Protein AF-A0A960BU20-F1 (afdb_monomer_lite)

pLDDT: mean 87.62, std 9.79, range [42.97, 97.25]

Sequence (294 aa):
LVSGMLASSAVHRPWSKSGNRTLGMVYLYVVWMLLFFGFITLFGHAPSEPVRAIVFAKSGFWYLYAMALFFVIARVLRSQPAWVVLAVALLPNILRPLTDQVLGELVPGSLYTSMAMNLAFFLAGAYYKDVVGSLADKATTWHAVVLGSLSVVAGLLWLATPDMVGQSLLPLSLVWVPFGITVAVLITRDGAPAWSRYVGARTLSVYVMQWPVIFLLGTFLPGEVVAHPVAALLFPFVVTAAVAALALWMHSLPGLRPLFVAPRWVTHPHELRVFDSLRPQPSTPEPVTVTAGR

Radius of gyration: 24.02 Å; chains: 1; bounding 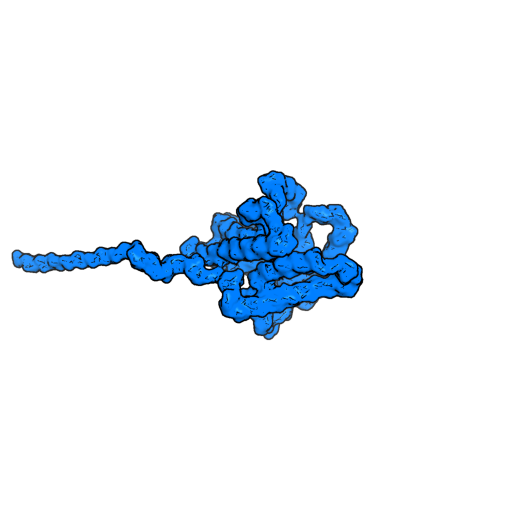box: 51×63×95 Å

Structure (mmCIF, N/CA/C/O backbone):
data_AF-A0A960BU20-F1
#
_entry.id   AF-A0A960BU20-F1
#
loop_
_atom_site.group_PDB
_atom_site.id
_atom_site.type_symbol
_atom_site.label_atom_id
_atom_site.label_alt_id
_atom_site.label_comp_id
_atom_site.label_asym_id
_atom_site.label_entity_id
_atom_site.label_seq_id
_atom_site.pdbx_PDB_ins_code
_atom_site.Cartn_x
_atom_site.Cartn_y
_atom_site.Cartn_z
_atom_site.occupancy
_atom_site.B_iso_or_equiv
_atom_site.auth_seq_id
_atom_site.auth_comp_id
_atom_site.auth_asym_id
_atom_site.auth_atom_id
_atom_site.pdbx_PDB_model_num
ATOM 1 N N . LEU A 1 1 ? -3.347 3.947 5.125 1.00 89.19 1 LEU A N 1
ATOM 2 C CA . LEU A 1 1 ? -4.650 4.136 5.805 1.00 89.19 1 LEU A CA 1
ATOM 3 C C . LEU A 1 1 ? -5.392 2.826 6.065 1.00 89.19 1 LEU A C 1
ATOM 5 O O . LEU A 1 1 ? -5.445 2.412 7.216 1.00 89.19 1 LEU A O 1
ATOM 9 N N . VAL A 1 2 ? -5.917 2.146 5.036 1.00 88.69 2 VAL A N 1
ATOM 10 C CA . VAL A 1 2 ? -6.775 0.942 5.179 1.00 88.69 2 VAL A CA 1
ATOM 11 C C . VAL A 1 2 ? -6.145 -0.135 6.067 1.00 88.69 2 VAL A C 1
ATOM 13 O O . VAL A 1 2 ? -6.756 -0.615 7.017 1.00 88.69 2 VAL A O 1
ATOM 16 N N . SER A 1 3 ? -4.877 -0.446 5.816 1.00 89.12 3 SER A N 1
ATOM 17 C CA . SER A 1 3 ? -4.048 -1.321 6.641 1.00 89.12 3 SER A CA 1
ATOM 18 C C . SER A 1 3 ? -4.087 -1.022 8.147 1.00 89.12 3 SER A C 1
ATOM 20 O O . SER A 1 3 ? -4.161 -1.944 8.958 1.00 89.12 3 SER A O 1
ATOM 22 N N . GLY A 1 4 ? -4.071 0.261 8.519 1.00 90.69 4 GLY A N 1
ATOM 23 C CA . GLY A 1 4 ? -4.177 0.715 9.903 1.00 90.69 4 GLY A CA 1
ATOM 24 C C . GLY A 1 4 ? -5.579 0.517 10.471 1.00 90.69 4 GLY A C 1
ATOM 25 O O . GLY A 1 4 ? -5.724 0.001 11.574 1.00 90.69 4 GLY A O 1
ATOM 26 N N . MET A 1 5 ? -6.622 0.811 9.687 1.00 91.75 5 MET A N 1
ATOM 27 C CA . MET A 1 5 ? -8.019 0.574 10.090 1.00 91.75 5 MET A CA 1
ATOM 28 C C . MET A 1 5 ? -8.285 -0.906 10.390 1.00 91.75 5 MET A C 1
ATOM 30 O O . MET A 1 5 ? -8.961 -1.229 11.367 1.00 91.75 5 MET A O 1
ATOM 34 N N . LEU A 1 6 ? -7.702 -1.812 9.596 1.00 87.69 6 LEU A N 1
ATOM 35 C CA . LEU A 1 6 ? -7.757 -3.261 9.829 1.00 87.69 6 LEU A CA 1
ATOM 36 C C . LEU A 1 6 ? -6.965 -3.695 11.072 1.00 87.69 6 LEU A C 1
ATOM 38 O O . LEU A 1 6 ? -7.266 -4.726 11.671 1.00 87.69 6 LEU A O 1
ATOM 42 N N . ALA A 1 7 ? -5.942 -2.931 11.456 1.00 86.38 7 ALA A N 1
ATOM 43 C CA . ALA A 1 7 ? -5.121 -3.192 12.632 1.00 86.38 7 ALA A CA 1
ATOM 44 C C . ALA A 1 7 ? -5.678 -2.562 13.922 1.00 86.38 7 ALA A C 1
ATOM 46 O O . ALA A 1 7 ? -5.320 -3.020 15.006 1.00 86.38 7 ALA A O 1
ATOM 47 N N . SER A 1 8 ? -6.570 -1.570 13.826 1.00 88.69 8 SER A N 1
ATOM 48 C CA . SER A 1 8 ? -7.087 -0.763 14.945 1.00 88.69 8 SER A CA 1
ATOM 49 C C . SER A 1 8 ? -7.553 -1.602 16.148 1.00 88.69 8 SER A C 1
ATOM 51 O O . SER A 1 8 ? -7.111 -1.397 17.282 1.00 88.69 8 SER A O 1
ATOM 53 N N . SER A 1 9 ? -8.351 -2.649 15.906 1.00 84.44 9 SER A N 1
ATOM 54 C CA . SER A 1 9 ? -8.834 -3.538 16.972 1.00 84.44 9 SER A CA 1
ATOM 55 C C . SER A 1 9 ? -7.746 -4.438 17.564 1.00 84.44 9 SER A C 1
ATOM 57 O O . SER A 1 9 ? -7.880 -4.914 18.688 1.00 84.44 9 SER A O 1
ATOM 59 N N . ALA A 1 10 ? -6.685 -4.733 16.811 1.00 83.88 10 ALA A N 1
ATOM 60 C CA . ALA A 1 10 ? -5.600 -5.617 17.235 1.00 83.88 10 ALA A CA 1
ATOM 61 C C . ALA A 1 10 ? -4.516 -4.888 18.047 1.00 83.88 10 ALA A C 1
ATOM 63 O O . ALA A 1 10 ? -3.854 -5.526 18.870 1.00 83.88 10 ALA A O 1
ATOM 64 N N . VAL A 1 11 ? -4.366 -3.573 17.852 1.00 83.94 11 VAL A N 1
ATOM 65 C CA . VAL A 1 11 ? -3.429 -2.706 18.593 1.00 83.94 11 VAL A CA 1
ATOM 66 C C . VAL A 1 11 ? -3.729 -2.723 20.101 1.00 83.94 11 VAL A C 1
ATOM 68 O O . VAL A 1 11 ? -2.823 -2.830 20.933 1.00 83.94 11 VAL A O 1
ATOM 71 N N . HIS A 1 12 ? -5.012 -2.732 20.462 1.00 82.19 12 HIS A N 1
ATOM 72 C CA . HIS A 1 12 ? -5.471 -2.675 21.853 1.00 82.19 12 HIS A CA 1
ATOM 73 C C . HIS A 1 12 ? -5.525 -4.042 22.559 1.00 82.19 12 HIS A C 1
ATOM 75 O O . HIS A 1 12 ? -5.691 -4.107 23.773 1.00 82.19 12 HIS A O 1
ATOM 81 N N . ARG A 1 13 ? -5.346 -5.156 21.835 1.00 83.69 13 ARG A N 1
ATOM 82 C CA . ARG A 1 13 ? -5.396 -6.508 22.426 1.00 83.69 13 ARG A CA 1
ATOM 83 C C . ARG A 1 13 ? -4.135 -6.837 23.253 1.00 83.69 13 ARG A C 1
ATOM 85 O O . ARG A 1 13 ? -3.117 -6.148 23.118 1.00 83.69 13 ARG A O 1
ATOM 92 N N . PRO A 1 14 ? -4.144 -7.910 24.072 1.00 79.31 14 PRO A N 1
ATOM 93 C CA . PRO A 1 14 ? -2.944 -8.465 24.718 1.00 79.31 14 PRO A CA 1
ATOM 94 C C . PRO A 1 14 ? -1.944 -9.070 23.718 1.00 79.31 14 PRO A C 1
ATOM 96 O O . PRO A 1 14 ? -2.348 -9.573 22.665 1.00 79.31 14 PRO A O 1
ATOM 99 N N . TRP A 1 15 ? -0.637 -9.027 24.021 1.00 74.81 15 TRP A N 1
ATOM 100 C CA . TRP A 1 15 ? 0.438 -9.458 23.104 1.00 74.81 15 TRP A CA 1
ATOM 101 C C . TRP A 1 15 ? 0.286 -10.899 22.613 1.00 74.81 15 TRP A C 1
ATOM 103 O O . TRP A 1 15 ? 0.402 -11.136 21.408 1.00 74.81 15 TRP A O 1
ATOM 113 N N . SER A 1 16 ? -0.105 -11.805 23.509 1.00 69.88 16 SER A N 1
ATOM 114 C CA . SER A 1 16 ? -0.337 -13.226 23.226 1.00 69.88 16 SER A CA 1
ATOM 115 C C . SER A 1 16 ? -1.379 -13.492 22.136 1.00 69.88 16 SER A C 1
ATOM 117 O O . SER A 1 16 ? -1.303 -14.511 21.463 1.00 69.88 16 SER A O 1
ATOM 119 N N . LYS A 1 17 ? -2.328 -12.573 21.908 1.00 71.06 17 LYS A N 1
ATOM 120 C CA . LYS A 1 17 ? -3.418 -12.748 20.931 1.00 71.06 17 LYS A CA 1
ATOM 121 C C . LYS A 1 17 ? -3.161 -12.106 19.563 1.00 71.06 17 LYS A C 1
ATOM 123 O O . LYS A 1 17 ? -3.989 -12.268 18.670 1.00 71.06 17 LYS A O 1
ATOM 128 N N . SER A 1 18 ? -2.059 -11.369 19.383 1.00 69.06 18 SER A N 1
ATOM 129 C CA . SER A 1 18 ? -1.779 -10.663 18.116 1.00 69.06 18 SER A CA 1
ATOM 130 C C . SER A 1 18 ? -0.480 -11.089 17.423 1.00 69.06 18 SER A C 1
ATOM 132 O O . SER A 1 18 ? -0.249 -10.653 16.296 1.00 69.06 18 SER A O 1
ATOM 134 N N . GLY A 1 19 ? 0.352 -11.933 18.050 1.00 66.69 19 GLY A N 1
ATOM 135 C CA . GLY A 1 19 ? 1.635 -12.381 17.480 1.00 66.69 19 GLY A CA 1
ATOM 136 C C . GLY A 1 19 ? 1.489 -13.085 16.126 1.00 66.69 19 GLY A C 1
ATOM 137 O O . GLY A 1 19 ? 2.262 -12.834 15.204 1.00 66.69 19 GLY A O 1
ATOM 138 N N . ASN A 1 20 ? 0.419 -13.864 15.964 1.00 74.44 20 ASN A N 1
ATOM 139 C CA . ASN A 1 20 ? 0.152 -14.678 14.776 1.00 74.44 20 ASN A CA 1
ATOM 140 C C . ASN A 1 20 ? 0.020 -13.832 13.498 1.00 74.44 20 ASN A C 1
ATOM 142 O O . ASN A 1 20 ? 0.427 -14.258 12.419 1.00 74.44 20 ASN A O 1
ATOM 146 N N . ARG A 1 21 ? -0.513 -12.606 13.612 1.00 71.25 21 ARG A N 1
ATOM 147 C CA . ARG A 1 21 ? -0.682 -11.693 12.471 1.00 71.25 21 ARG A CA 1
ATOM 148 C C . ARG A 1 21 ? 0.656 -11.138 11.992 1.00 71.25 21 ARG A C 1
ATOM 150 O O . ARG A 1 21 ? 0.909 -11.126 10.790 1.00 71.25 21 ARG A O 1
ATOM 157 N N . THR A 1 22 ? 1.500 -10.695 12.922 1.00 76.19 22 THR A N 1
ATOM 158 C CA . THR A 1 22 ? 2.841 -10.187 12.606 1.00 76.19 22 THR A CA 1
ATOM 159 C C . THR A 1 22 ? 3.683 -11.283 11.972 1.00 76.19 22 THR A C 1
ATOM 161 O O . THR A 1 22 ? 4.304 -11.061 10.938 1.00 76.19 22 THR A O 1
ATOM 164 N N . LEU A 1 23 ? 3.632 -12.491 12.536 1.00 80.62 23 LEU A N 1
ATOM 165 C CA . LEU A 1 23 ? 4.396 -13.620 12.025 1.00 80.62 23 LEU A CA 1
ATOM 166 C C . LEU A 1 23 ? 3.956 -14.030 10.616 1.00 80.62 23 LEU A C 1
ATOM 168 O O . LEU A 1 23 ? 4.798 -14.326 9.774 1.00 80.62 23 LEU A O 1
ATOM 172 N N . GLY A 1 24 ? 2.652 -13.967 10.327 1.00 84.06 24 GLY A N 1
ATOM 173 C CA . GLY A 1 24 ? 2.144 -14.188 8.976 1.00 84.06 24 GLY A CA 1
ATOM 174 C C . GLY A 1 24 ? 2.672 -13.171 7.959 1.00 84.06 24 GLY A C 1
ATOM 175 O O . GLY A 1 24 ? 3.010 -13.549 6.842 1.00 84.06 24 GLY A O 1
ATOM 176 N N . MET A 1 25 ? 2.804 -11.895 8.340 1.00 83.62 25 MET A N 1
ATOM 177 C CA . MET A 1 25 ? 3.380 -10.871 7.456 1.00 83.62 25 MET A CA 1
ATOM 178 C C . MET A 1 25 ? 4.882 -11.053 7.246 1.00 83.62 25 MET A C 1
ATOM 180 O O . MET A 1 25 ? 5.346 -10.937 6.115 1.00 83.62 25 MET A O 1
ATOM 184 N N . VAL A 1 26 ? 5.625 -11.390 8.303 1.00 86.00 26 VAL A N 1
ATOM 185 C CA . VAL A 1 26 ? 7.063 -11.690 8.210 1.00 86.00 26 VAL A CA 1
ATOM 186 C C . VAL A 1 26 ? 7.302 -12.910 7.322 1.00 86.00 26 VAL A C 1
ATOM 188 O O . VAL A 1 26 ? 8.160 -12.867 6.446 1.00 86.00 26 VAL A O 1
ATOM 191 N N . TYR A 1 27 ? 6.506 -13.968 7.488 1.00 89.44 27 TYR A N 1
ATOM 192 C CA . TYR A 1 27 ? 6.566 -15.152 6.634 1.00 89.44 27 TYR A CA 1
ATOM 193 C C . TYR A 1 27 ? 6.377 -14.792 5.161 1.00 89.44 27 TYR A C 1
ATOM 195 O O . TYR A 1 27 ? 7.213 -15.138 4.330 1.00 89.44 27 TYR A O 1
ATOM 203 N N . LEU A 1 28 ? 5.312 -14.054 4.840 1.00 89.00 28 LEU A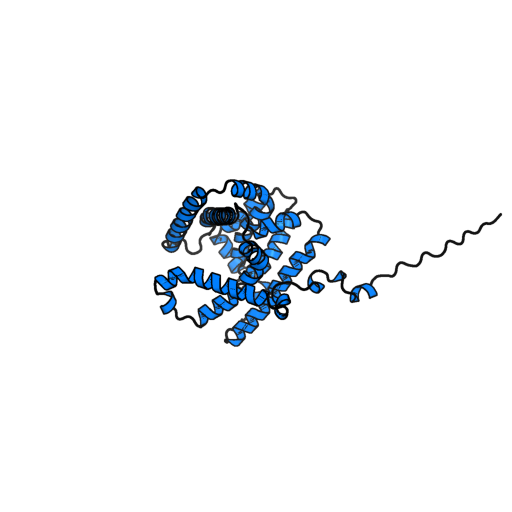 N 1
ATOM 204 C CA . LEU A 1 28 ? 5.026 -13.683 3.457 1.00 89.00 28 LEU A CA 1
ATOM 205 C C . LEU A 1 28 ? 6.095 -12.766 2.873 1.00 89.00 28 LEU A C 1
ATOM 207 O O . LEU A 1 28 ? 6.447 -12.932 1.709 1.00 89.00 28 LEU A O 1
ATOM 211 N N . TYR A 1 29 ? 6.643 -11.850 3.673 1.00 89.19 29 TYR A N 1
ATOM 212 C CA . TYR A 1 29 ? 7.771 -11.024 3.264 1.00 89.19 29 TYR A CA 1
ATOM 213 C C . TYR A 1 29 ? 8.967 -11.882 2.852 1.00 89.19 29 TYR A C 1
ATOM 215 O O . TYR A 1 29 ? 9.448 -11.748 1.731 1.00 89.19 29 TYR A O 1
ATOM 223 N N . VAL A 1 30 ? 9.408 -12.796 3.721 1.00 89.69 30 VAL A N 1
ATOM 224 C CA . VAL A 1 30 ? 10.580 -13.645 3.465 1.00 89.69 30 VAL A CA 1
ATOM 225 C C . VAL A 1 30 ? 10.346 -14.569 2.270 1.00 89.69 30 VAL A C 1
ATOM 227 O O . VAL A 1 30 ? 11.194 -14.639 1.385 1.00 89.69 30 VAL A O 1
ATOM 230 N N . VAL A 1 31 ? 9.193 -15.239 2.201 1.00 92.69 31 VAL A N 1
ATOM 231 C CA . VAL A 1 31 ? 8.872 -16.156 1.096 1.00 92.69 31 VAL A CA 1
ATOM 232 C C . VAL A 1 31 ? 8.887 -15.428 -0.244 1.00 92.69 31 VAL A C 1
ATOM 234 O O . VAL A 1 31 ? 9.565 -15.872 -1.168 1.00 92.69 31 VAL A O 1
ATOM 237 N N . TRP A 1 32 ? 8.195 -14.293 -0.359 1.00 92.94 32 TRP A N 1
ATOM 238 C CA . TRP A 1 32 ? 8.131 -13.565 -1.627 1.00 92.94 32 TRP A CA 1
ATOM 239 C C . TRP A 1 32 ? 9.435 -12.877 -1.998 1.00 92.94 32 TRP A C 1
ATOM 241 O O . TRP A 1 32 ? 9.771 -12.836 -3.176 1.00 92.94 32 TRP A O 1
ATOM 251 N N . MET A 1 33 ? 10.199 -12.403 -1.017 1.00 91.06 33 MET A N 1
ATOM 252 C CA . MET A 1 33 ? 11.561 -11.917 -1.230 1.00 91.06 33 MET A CA 1
ATOM 253 C C . MET A 1 33 ? 12.441 -12.986 -1.876 1.00 91.06 33 MET A C 1
ATOM 255 O O . MET A 1 33 ? 13.068 -12.725 -2.900 1.00 91.06 33 MET A O 1
ATOM 259 N N . LEU A 1 34 ? 12.460 -14.194 -1.308 1.00 92.31 34 LEU A N 1
ATOM 260 C CA . LEU A 1 34 ? 13.267 -15.300 -1.820 1.00 92.31 34 LEU A CA 1
ATOM 261 C C . LEU A 1 34 ? 12.796 -15.755 -3.204 1.00 92.31 34 LEU A C 1
ATOM 263 O O . LEU A 1 34 ? 13.620 -15.943 -4.095 1.00 92.31 34 LEU A O 1
ATOM 267 N N . LEU A 1 35 ? 11.481 -15.882 -3.404 1.00 92.69 35 LEU A N 1
ATOM 268 C CA . LEU A 1 35 ? 10.913 -16.246 -4.702 1.00 92.69 35 LEU A CA 1
ATOM 269 C C . LEU A 1 35 ? 11.228 -15.208 -5.772 1.00 92.69 35 LEU A C 1
ATOM 271 O O . LEU A 1 35 ? 11.639 -15.575 -6.867 1.00 92.69 35 LEU A O 1
ATOM 275 N N . PHE A 1 36 ? 11.061 -13.924 -5.463 1.00 91.94 36 PHE A N 1
ATOM 276 C CA . PHE A 1 36 ? 11.349 -12.857 -6.410 1.00 91.94 36 PHE A CA 1
ATOM 277 C C . PHE A 1 36 ? 12.837 -12.785 -6.742 1.00 91.94 36 PHE A C 1
ATOM 279 O O . PHE A 1 36 ? 13.182 -12.603 -7.901 1.00 91.94 36 PHE A O 1
ATOM 286 N N . PHE A 1 37 ? 13.720 -12.992 -5.764 1.00 92.81 37 PHE A N 1
ATOM 287 C CA . PHE A 1 37 ? 15.162 -13.065 -6.002 1.00 92.81 37 PHE A CA 1
ATOM 288 C C . PHE A 1 37 ? 15.547 -14.238 -6.887 1.00 92.81 37 PHE A C 1
ATOM 290 O O . PHE A 1 37 ? 16.229 -14.032 -7.884 1.00 92.81 37 PHE A O 1
ATOM 297 N N . GLY A 1 38 ? 15.055 -15.440 -6.583 1.00 92.56 38 GLY A N 1
ATOM 298 C CA . GLY A 1 38 ? 15.251 -16.590 -7.460 1.00 92.56 38 GLY A CA 1
ATOM 299 C C . GLY A 1 38 ? 14.735 -16.307 -8.870 1.00 92.56 38 GLY A C 1
ATOM 300 O O . GLY A 1 38 ? 15.444 -16.542 -9.841 1.00 92.56 38 GLY A O 1
ATOM 301 N N . PHE A 1 39 ? 13.541 -15.721 -8.977 1.00 92.25 39 PHE A N 1
ATOM 302 C CA . PHE A 1 39 ? 12.921 -15.356 -10.244 1.00 92.25 39 PHE A CA 1
ATOM 303 C C . PHE A 1 39 ? 13.784 -14.398 -11.070 1.00 92.25 39 PHE A C 1
ATOM 305 O O . PHE A 1 39 ? 14.120 -14.736 -12.197 1.00 92.25 39 PHE A O 1
ATOM 312 N N . ILE A 1 40 ? 14.205 -13.249 -10.531 1.00 91.81 40 ILE A N 1
ATOM 313 C CA . ILE A 1 40 ? 15.036 -12.290 -11.283 1.00 91.81 40 ILE A CA 1
ATOM 314 C C . ILE A 1 40 ? 16.430 -12.852 -11.603 1.00 91.81 40 ILE A C 1
ATOM 316 O O . ILE A 1 40 ? 16.986 -12.548 -12.658 1.00 91.81 40 ILE A O 1
ATOM 320 N N . THR A 1 41 ? 16.978 -13.728 -10.751 1.00 92.94 41 THR A N 1
ATOM 321 C CA . THR A 1 41 ? 18.237 -14.438 -11.020 1.00 92.94 41 THR A CA 1
ATOM 322 C C . THR A 1 41 ? 18.131 -15.336 -12.253 1.00 92.94 41 THR A C 1
ATOM 324 O O . THR A 1 41 ? 19.090 -15.391 -13.020 1.00 92.94 41 THR A O 1
ATOM 327 N N . LEU A 1 42 ? 16.981 -15.976 -12.507 1.00 93.75 42 LEU A N 1
ATOM 328 C CA . LEU A 1 42 ? 16.764 -16.765 -13.734 1.00 93.75 42 LEU A CA 1
ATOM 329 C C . LEU A 1 42 ? 16.876 -15.917 -15.009 1.00 93.75 42 LEU A C 1
ATOM 331 O O . LEU A 1 42 ? 17.219 -16.442 -16.063 1.00 93.75 42 LEU A O 1
ATOM 335 N N . PHE A 1 43 ? 16.632 -14.610 -14.907 1.00 92.69 43 PHE A N 1
ATOM 336 C CA . PHE A 1 43 ? 16.797 -13.648 -15.998 1.00 92.69 43 PHE A CA 1
ATOM 337 C C . PHE A 1 43 ? 18.150 -12.922 -15.951 1.00 92.69 43 PHE A C 1
ATOM 339 O O . PHE A 1 43 ? 18.301 -11.878 -16.577 1.00 92.69 43 PHE A O 1
ATOM 346 N N . GLY A 1 44 ? 19.126 -13.412 -15.181 1.00 91.00 44 GLY A N 1
ATOM 347 C CA . GLY A 1 44 ? 20.463 -12.816 -15.083 1.00 91.00 44 GLY A CA 1
ATOM 348 C C . GLY A 1 44 ? 20.556 -11.559 -14.211 1.00 91.00 44 GLY A C 1
ATOM 349 O O . GLY A 1 44 ? 21.601 -10.918 -14.184 1.00 91.00 44 GLY A O 1
ATOM 350 N N . HIS A 1 45 ? 19.504 -11.211 -13.465 1.00 89.25 45 HIS A N 1
ATOM 351 C CA . HIS A 1 45 ? 19.444 -10.010 -12.621 1.00 89.25 45 HIS A CA 1
ATOM 352 C C . HIS A 1 45 ? 19.630 -10.353 -11.136 1.00 89.25 45 HIS A C 1
ATOM 354 O O . HIS A 1 45 ? 18.844 -9.941 -10.283 1.00 89.25 45 HIS A O 1
ATOM 360 N N . ALA A 1 46 ? 20.643 -11.161 -10.812 1.00 87.25 46 ALA A N 1
ATOM 361 C CA . ALA A 1 46 ? 20.860 -11.589 -9.434 1.00 87.25 46 ALA A CA 1
ATOM 362 C C . ALA A 1 46 ? 21.166 -10.386 -8.516 1.00 87.25 46 ALA A C 1
ATOM 364 O O . ALA A 1 46 ? 21.996 -9.543 -8.869 1.00 87.25 46 ALA A O 1
ATOM 365 N N . PRO A 1 47 ? 20.530 -10.288 -7.332 1.00 84.69 47 PRO A N 1
ATOM 366 C CA . PRO A 1 47 ? 20.812 -9.205 -6.399 1.00 84.69 47 PRO A CA 1
ATOM 367 C C . PRO A 1 47 ? 22.255 -9.309 -5.892 1.00 84.69 47 PRO A C 1
ATOM 369 O O . PRO A 1 47 ? 22.692 -10.378 -5.471 1.00 84.69 47 PRO A O 1
ATOM 372 N N . SER A 1 48 ? 22.977 -8.189 -5.879 1.00 85.44 48 SER A N 1
ATOM 373 C CA . SER A 1 48 ? 24.365 -8.128 -5.398 1.00 85.44 48 SER A CA 1
ATOM 374 C C . SER A 1 48 ? 24.484 -8.345 -3.885 1.00 85.44 48 SER A C 1
ATOM 376 O O . SER A 1 48 ? 25.438 -8.956 -3.415 1.00 85.44 48 SER A O 1
ATOM 378 N N . GLU A 1 49 ? 23.497 -7.880 -3.113 1.00 86.94 49 GLU A N 1
ATOM 379 C CA . GLU A 1 49 ? 23.475 -7.985 -1.650 1.00 86.94 49 GLU A CA 1
ATOM 380 C C . GLU A 1 49 ? 22.126 -8.540 -1.134 1.00 86.94 49 GLU A C 1
ATOM 382 O O . GLU A 1 49 ? 21.362 -7.820 -0.477 1.00 86.94 49 GLU A O 1
ATOM 387 N N . PRO A 1 50 ? 21.789 -9.818 -1.396 1.00 85.31 50 PRO A N 1
ATOM 388 C CA . PRO A 1 50 ? 20.458 -10.364 -1.115 1.00 85.31 50 PRO A CA 1
ATOM 389 C C . PRO A 1 50 ? 20.074 -10.278 0.368 1.00 85.31 50 PRO A C 1
ATOM 391 O O . PRO A 1 50 ? 18.954 -9.894 0.706 1.00 85.31 50 PRO A O 1
ATOM 394 N N . VAL A 1 51 ? 21.015 -10.564 1.271 1.00 87.69 51 VAL A N 1
ATOM 395 C CA . VAL A 1 51 ? 20.774 -10.503 2.722 1.00 87.69 51 VAL A CA 1
ATOM 396 C C . VAL A 1 51 ? 20.454 -9.075 3.162 1.00 87.69 51 VAL A C 1
ATOM 398 O O . VAL A 1 51 ? 19.471 -8.850 3.867 1.00 87.69 51 VAL A O 1
ATOM 401 N N . ARG A 1 52 ? 21.234 -8.085 2.706 1.00 85.50 52 ARG A N 1
ATOM 402 C CA . ARG A 1 52 ? 20.982 -6.675 3.035 1.00 85.50 52 ARG A CA 1
ATOM 403 C C . ARG A 1 52 ? 19.657 -6.200 2.455 1.00 85.50 52 ARG A C 1
ATOM 405 O O . ARG A 1 52 ? 18.948 -5.455 3.120 1.00 85.50 52 ARG A O 1
ATOM 412 N N . ALA A 1 53 ? 19.289 -6.643 1.260 1.00 82.88 53 ALA A N 1
ATOM 413 C CA . ALA A 1 53 ? 18.020 -6.260 0.660 1.00 82.88 53 ALA A CA 1
ATOM 414 C C . ALA A 1 53 ? 16.803 -6.783 1.445 1.00 82.88 53 ALA A C 1
ATOM 416 O O . ALA A 1 53 ? 15.816 -6.058 1.570 1.00 82.88 53 ALA A O 1
ATOM 417 N N . ILE A 1 54 ? 16.904 -7.983 2.034 1.00 85.19 54 ILE A N 1
ATOM 418 C CA . ILE A 1 54 ? 15.888 -8.539 2.943 1.00 85.19 54 ILE A CA 1
ATOM 419 C C . ILE A 1 54 ? 15.860 -7.771 4.268 1.00 85.19 54 ILE A C 1
ATOM 421 O O . ILE A 1 54 ? 14.790 -7.390 4.737 1.00 85.19 54 ILE A O 1
ATOM 425 N N . VAL A 1 55 ? 17.014 -7.538 4.890 1.00 85.56 55 VAL A N 1
ATOM 426 C CA . VAL A 1 55 ? 17.076 -6.930 6.231 1.00 85.56 55 VAL A CA 1
ATOM 427 C C . VAL A 1 55 ? 16.696 -5.448 6.205 1.00 85.56 55 VAL A C 1
ATOM 429 O O . VAL A 1 55 ? 16.037 -4.969 7.122 1.00 85.56 55 VAL A O 1
ATOM 432 N N . PHE A 1 56 ? 17.066 -4.731 5.144 1.00 84.50 56 PHE A N 1
ATOM 433 C CA . PHE A 1 56 ? 16.922 -3.277 5.047 1.00 84.50 56 PHE A CA 1
ATOM 434 C C . PHE A 1 56 ? 15.834 -2.821 4.068 1.00 84.50 56 PHE A C 1
ATOM 436 O O . PHE A 1 56 ? 15.857 -1.680 3.608 1.00 84.50 56 PHE A O 1
ATOM 443 N N . ALA A 1 57 ? 14.890 -3.707 3.731 1.00 82.69 57 ALA A N 1
ATOM 444 C CA . ALA A 1 57 ? 13.731 -3.392 2.896 1.00 82.69 57 ALA A CA 1
ATOM 445 C C . ALA A 1 57 ? 14.097 -2.659 1.584 1.00 82.69 57 ALA A C 1
ATOM 447 O O . ALA A 1 57 ? 13.439 -1.694 1.194 1.00 82.69 57 ALA A O 1
ATOM 448 N N . LYS A 1 58 ? 15.156 -3.115 0.895 1.00 82.94 58 LYS A N 1
ATOM 449 C CA . LYS A 1 58 ? 15.633 -2.523 -0.375 1.00 82.94 58 LYS A CA 1
ATOM 450 C C . LYS A 1 58 ? 14.888 -3.054 -1.609 1.00 82.94 58 LYS A C 1
ATOM 452 O O . LYS A 1 58 ? 15.368 -2.933 -2.730 1.00 82.94 58 LYS A O 1
ATOM 457 N N . SER A 1 59 ? 13.751 -3.718 -1.410 1.00 85.12 59 SER A N 1
ATOM 458 C CA . SER A 1 59 ? 12.992 -4.383 -2.470 1.00 85.12 59 SER A CA 1
ATOM 459 C C . SER A 1 59 ? 11.568 -3.849 -2.559 1.00 85.12 59 SER A C 1
ATOM 461 O O . SER A 1 59 ? 11.055 -3.210 -1.639 1.00 85.12 59 SER A O 1
ATOM 463 N N . GLY A 1 60 ? 10.882 -4.189 -3.650 1.00 82.06 60 GLY A N 1
ATOM 464 C CA . GLY A 1 60 ? 9.476 -3.853 -3.841 1.00 82.06 60 GLY A CA 1
ATOM 465 C C . GLY A 1 60 ? 8.539 -4.348 -2.725 1.00 82.06 60 GLY A C 1
ATOM 466 O O . GLY A 1 60 ? 7.479 -3.759 -2.509 1.00 82.06 60 GLY A O 1
ATOM 467 N N . PHE A 1 61 ? 8.945 -5.367 -1.958 1.00 89.00 61 PHE A N 1
ATOM 468 C CA . PHE A 1 61 ? 8.167 -5.957 -0.859 1.00 89.00 61 PHE A CA 1
ATOM 469 C C . PHE A 1 61 ? 8.299 -5.218 0.478 1.00 89.00 61 PHE A C 1
ATOM 471 O O . PHE A 1 61 ? 7.768 -5.685 1.491 1.00 89.00 61 PHE A O 1
ATOM 478 N N . TRP A 1 62 ? 8.974 -4.065 0.497 1.00 90.88 62 TRP A N 1
ATOM 479 C CA . TRP A 1 62 ? 9.180 -3.241 1.691 1.00 90.88 62 TRP A CA 1
ATOM 480 C C . TRP A 1 62 ? 7.895 -2.974 2.481 1.00 90.88 62 TRP A C 1
ATOM 482 O O . TRP A 1 62 ? 7.946 -2.852 3.701 1.00 90.88 62 TRP A O 1
ATOM 492 N N . TYR A 1 63 ? 6.731 -2.909 1.827 1.00 88.56 63 TYR A N 1
ATOM 493 C CA . TYR A 1 63 ? 5.474 -2.620 2.513 1.00 88.56 63 TYR A CA 1
ATOM 494 C C . TYR A 1 63 ? 5.057 -3.749 3.464 1.00 88.56 63 TYR A C 1
ATOM 496 O O . TYR A 1 63 ? 4.469 -3.469 4.502 1.00 88.56 63 TYR A O 1
ATOM 504 N N . LEU A 1 64 ? 5.391 -5.016 3.181 1.00 89.50 64 LEU A N 1
ATOM 505 C CA . LEU A 1 64 ? 5.115 -6.124 4.112 1.00 89.50 64 LEU A CA 1
ATOM 506 C C . LEU A 1 64 ? 5.962 -6.010 5.375 1.00 89.50 64 LEU A C 1
ATOM 508 O O . LEU A 1 64 ? 5.452 -6.173 6.485 1.00 89.50 64 LEU A O 1
ATOM 512 N N . TYR A 1 65 ? 7.237 -5.667 5.192 1.00 88.75 65 TYR A N 1
ATOM 513 C CA . TYR A 1 65 ? 8.146 -5.353 6.285 1.00 88.75 65 TYR A CA 1
ATOM 514 C C . TYR A 1 65 ? 7.617 -4.162 7.101 1.00 88.75 65 TYR A C 1
ATOM 516 O O . TYR A 1 65 ? 7.471 -4.234 8.323 1.00 88.75 65 TYR A O 1
ATOM 524 N N . ALA A 1 66 ? 7.229 -3.087 6.412 1.00 91.69 66 ALA A N 1
ATOM 525 C CA . ALA A 1 66 ? 6.695 -1.877 7.017 1.00 91.69 66 ALA A CA 1
ATOM 526 C C . ALA A 1 66 ? 5.413 -2.135 7.801 1.00 91.69 66 ALA A C 1
ATOM 528 O O . ALA A 1 66 ? 5.264 -1.636 8.904 1.00 91.69 66 ALA A O 1
ATOM 529 N N . MET A 1 67 ? 4.508 -2.956 7.283 1.00 89.75 67 MET A N 1
ATOM 530 C CA . MET A 1 67 ? 3.252 -3.295 7.943 1.00 89.75 67 MET A CA 1
ATOM 531 C C . MET A 1 67 ? 3.450 -3.994 9.289 1.00 89.75 67 MET A C 1
ATOM 533 O O . MET A 1 67 ? 2.765 -3.661 10.261 1.00 89.75 67 MET A O 1
ATOM 537 N N . ALA A 1 68 ? 4.396 -4.933 9.364 1.00 89.19 68 ALA A N 1
ATOM 538 C CA . ALA A 1 68 ? 4.768 -5.570 10.623 1.00 89.19 68 ALA A CA 1
ATOM 539 C C . ALA A 1 68 ? 5.341 -4.538 11.608 1.00 89.19 68 ALA A C 1
ATOM 541 O O . ALA A 1 68 ? 4.913 -4.479 12.763 1.00 89.19 68 ALA A O 1
ATOM 542 N N . LEU A 1 69 ? 6.245 -3.675 11.133 1.00 91.62 69 LEU A N 1
ATOM 543 C CA . LEU A 1 69 ? 6.869 -2.630 11.941 1.00 91.62 69 LEU A CA 1
ATOM 544 C C . LEU A 1 69 ? 5.859 -1.578 12.430 1.00 91.62 69 LEU A C 1
ATOM 546 O O . LEU A 1 69 ? 5.822 -1.259 13.615 1.00 91.62 69 LEU A O 1
ATOM 550 N N . PHE A 1 70 ? 4.996 -1.075 11.551 1.00 94.25 70 PHE A N 1
ATOM 551 C CA . PHE A 1 70 ? 3.967 -0.085 11.867 1.00 94.25 70 PHE A CA 1
ATOM 552 C C . PHE A 1 70 ? 2.997 -0.608 12.919 1.00 94.25 70 PHE A C 1
ATOM 554 O O . PHE A 1 70 ? 2.606 0.136 13.816 1.00 94.25 70 PHE A O 1
ATOM 561 N N . PHE A 1 71 ? 2.633 -1.892 12.847 1.00 91.25 71 PHE A N 1
ATOM 562 C CA . PHE A 1 71 ? 1.803 -2.519 13.868 1.00 91.25 71 PHE A CA 1
ATOM 563 C C . PHE A 1 71 ? 2.490 -2.524 15.239 1.00 91.25 71 PHE A C 1
ATOM 565 O O . PHE A 1 71 ? 1.849 -2.199 16.239 1.00 91.25 71 PHE A O 1
ATOM 572 N N . VAL A 1 72 ? 3.785 -2.853 15.294 1.00 91.19 72 VAL A N 1
ATOM 573 C CA . VAL A 1 72 ? 4.572 -2.805 16.536 1.00 91.19 72 VAL A CA 1
ATOM 574 C C . VAL A 1 72 ? 4.643 -1.375 17.074 1.00 91.19 72 VAL A C 1
ATOM 576 O O . VAL A 1 72 ? 4.326 -1.165 18.242 1.00 91.19 72 VAL A O 1
ATOM 579 N N . ILE A 1 73 ? 4.961 -0.391 16.228 1.00 94.25 73 ILE A N 1
ATOM 580 C CA . ILE A 1 73 ? 5.032 1.030 16.607 1.00 94.25 73 ILE A CA 1
ATOM 581 C C . ILE A 1 73 ? 3.689 1.517 17.163 1.00 94.25 73 ILE A C 1
ATOM 583 O O . ILE A 1 73 ? 3.637 2.038 18.275 1.00 94.25 73 ILE A O 1
ATOM 587 N N . ALA A 1 74 ? 2.589 1.292 16.437 1.00 93.50 74 ALA A N 1
ATOM 588 C CA . ALA A 1 74 ? 1.245 1.667 16.881 1.00 93.50 74 ALA A CA 1
ATOM 589 C C . ALA A 1 74 ? 0.883 1.016 18.224 1.00 93.50 74 ALA A C 1
ATOM 591 O O . ALA A 1 74 ? 0.184 1.587 19.052 1.00 93.50 74 ALA A O 1
ATOM 592 N N . ARG A 1 75 ? 1.375 -0.195 18.476 1.00 90.88 75 ARG A N 1
ATOM 593 C CA . ARG A 1 75 ? 1.115 -0.891 19.731 1.00 90.88 75 ARG A CA 1
ATOM 594 C C . ARG A 1 75 ? 1.940 -0.371 20.895 1.00 90.88 75 ARG A C 1
ATOM 596 O O . ARG A 1 75 ? 1.407 -0.275 21.996 1.00 90.88 75 ARG A O 1
ATOM 603 N N . VAL A 1 76 ? 3.208 -0.048 20.671 1.00 93.38 76 VAL A N 1
ATOM 604 C CA . VAL A 1 76 ? 4.076 0.558 21.690 1.00 93.38 76 VAL A CA 1
ATOM 605 C C . VAL A 1 76 ? 3.552 1.942 22.075 1.00 93.38 76 VAL A C 1
ATOM 607 O O . VAL A 1 76 ? 3.495 2.271 23.254 1.00 93.38 76 VAL A O 1
ATOM 610 N N . LEU A 1 77 ? 3.079 2.715 21.096 1.00 94.62 77 LEU A N 1
ATOM 611 C CA . LEU A 1 77 ? 2.591 4.081 21.293 1.00 94.62 77 LEU A CA 1
ATOM 612 C C . LEU A 1 77 ? 1.108 4.172 21.688 1.00 94.62 77 LEU A C 1
ATOM 614 O O . LEU A 1 77 ? 0.574 5.273 21.772 1.00 94.62 77 LEU A O 1
ATOM 618 N N . ARG A 1 78 ? 0.430 3.047 21.952 1.00 91.06 78 ARG A N 1
ATOM 619 C CA . ARG A 1 78 ? -1.024 3.021 22.212 1.00 91.06 78 ARG A CA 1
ATOM 620 C C . ARG A 1 78 ? -1.467 3.758 23.480 1.00 91.06 78 ARG A C 1
ATOM 622 O O . ARG A 1 78 ? -2.645 4.049 23.621 1.00 91.06 78 ARG A O 1
ATOM 629 N N . SER A 1 79 ? -0.556 3.980 24.428 1.00 91.50 79 SER A N 1
ATOM 630 C CA . SER A 1 79 ? -0.830 4.718 25.670 1.00 91.50 79 SER A CA 1
ATOM 631 C C . SER A 1 79 ? -0.633 6.228 25.529 1.00 91.50 79 SER A C 1
ATOM 633 O O . SER A 1 79 ? -0.965 6.968 26.450 1.00 91.50 79 SER A O 1
ATOM 635 N N . GLN A 1 80 ? -0.082 6.688 24.405 1.00 95.44 80 GLN A N 1
ATOM 636 C CA . GLN A 1 80 ? 0.167 8.101 24.147 1.00 95.44 80 GLN A CA 1
ATOM 637 C C . GLN A 1 80 ? -1.060 8.758 23.498 1.00 95.44 80 GLN A C 1
ATOM 639 O O . GLN A 1 80 ? -1.824 8.078 22.806 1.00 95.44 80 GLN A O 1
ATOM 644 N N . PRO A 1 81 ? -1.253 10.082 23.650 1.00 95.69 81 PRO A N 1
ATOM 645 C CA . PRO A 1 81 ? -2.326 10.787 22.960 1.00 95.69 81 PRO A CA 1
ATOM 646 C C . PRO A 1 81 ? -2.199 10.622 21.439 1.00 95.69 81 PRO A C 1
ATOM 648 O O . PRO A 1 81 ? -1.178 10.977 20.847 1.00 95.69 81 PRO A O 1
ATOM 651 N N . ALA A 1 82 ? -3.249 10.106 20.794 1.00 94.62 82 ALA A N 1
ATOM 652 C CA . ALA A 1 82 ? -3.228 9.758 19.370 1.00 94.62 82 ALA A CA 1
ATOM 653 C C . ALA A 1 82 ? -2.815 10.926 18.457 1.00 94.62 82 ALA A C 1
ATOM 655 O O . ALA A 1 82 ? -2.114 10.715 17.467 1.00 94.62 82 ALA A O 1
ATOM 656 N N . TRP A 1 83 ? -3.204 12.155 18.815 1.00 96.00 83 TRP A N 1
ATOM 657 C CA . TRP A 1 83 ? -2.888 13.355 18.041 1.00 96.00 83 TRP A CA 1
ATOM 658 C C . TRP A 1 83 ? -1.395 13.697 18.085 1.00 96.00 83 TRP A C 1
ATOM 660 O O . TRP A 1 83 ? -0.843 14.083 17.060 1.00 96.00 83 TRP A O 1
ATOM 670 N N . VAL A 1 84 ? -0.724 13.482 19.227 1.00 96.56 84 VAL A N 1
ATOM 671 C CA . VAL A 1 84 ? 0.731 13.676 19.365 1.00 96.56 84 VAL A CA 1
ATOM 672 C C . VAL A 1 84 ? 1.461 12.662 18.495 1.00 96.56 84 VAL A C 1
ATOM 674 O O . VAL A 1 84 ? 2.340 13.020 17.717 1.00 96.56 84 VAL A O 1
ATOM 677 N N . VAL A 1 85 ? 1.059 11.392 18.586 1.00 96.56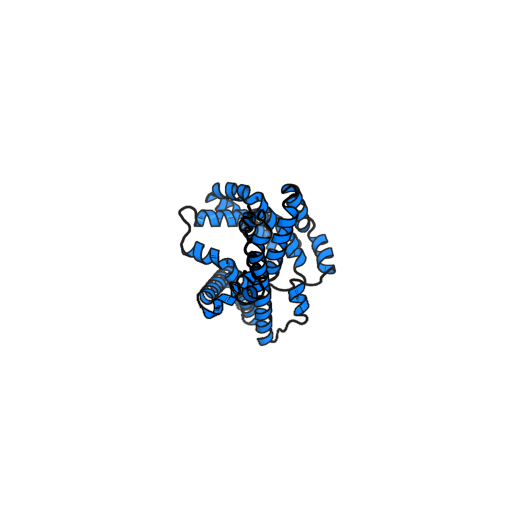 85 VAL A N 1
ATOM 678 C CA . VAL A 1 85 ? 1.677 10.307 17.814 1.00 96.56 85 VAL A CA 1
ATOM 679 C C . VAL A 1 85 ? 1.530 10.551 16.312 1.00 96.56 85 VAL A C 1
ATOM 681 O O . VAL A 1 85 ? 2.490 10.376 15.563 1.00 96.56 85 VAL A O 1
ATOM 684 N N . LEU A 1 86 ? 0.351 10.992 15.867 1.00 96.25 86 LEU A N 1
ATOM 685 C CA . LEU A 1 86 ? 0.120 11.316 14.464 1.00 96.25 86 LEU A CA 1
ATOM 686 C C . LEU A 1 86 ? 0.907 12.557 14.017 1.00 96.25 86 LEU A C 1
ATOM 688 O O . LEU A 1 86 ? 1.482 12.533 12.932 1.00 96.25 86 LEU A O 1
ATOM 692 N N . ALA A 1 87 ? 0.976 13.607 14.842 1.00 96.25 87 ALA A N 1
ATOM 693 C CA . ALA A 1 87 ? 1.746 14.813 14.540 1.00 96.25 87 ALA A CA 1
ATOM 694 C C . ALA A 1 87 ? 3.235 14.494 14.338 1.00 96.25 87 ALA A C 1
ATOM 696 O O . ALA A 1 87 ? 3.822 14.897 13.336 1.00 96.25 87 ALA A O 1
ATOM 697 N N . VAL A 1 88 ? 3.823 13.689 15.228 1.00 96.56 88 VAL A N 1
ATOM 698 C CA . VAL A 1 88 ? 5.211 13.220 15.089 1.00 96.56 88 VAL A CA 1
ATOM 699 C C . VAL A 1 88 ? 5.378 12.364 13.832 1.00 96.56 88 VAL A C 1
ATOM 701 O O . VAL A 1 88 ? 6.333 12.549 13.081 1.00 96.56 88 VAL A O 1
ATOM 704 N N . ALA A 1 89 ? 4.434 11.464 13.548 1.00 96.19 89 ALA A N 1
ATOM 705 C CA . ALA A 1 89 ? 4.491 10.611 12.362 1.00 96.19 89 ALA A CA 1
ATOM 706 C C . ALA A 1 89 ? 4.339 11.377 11.036 1.00 96.19 89 ALA A C 1
ATOM 708 O O . ALA A 1 89 ? 4.724 10.852 9.992 1.00 96.19 89 ALA A O 1
ATOM 709 N N . LEU A 1 90 ? 3.796 12.598 11.052 1.00 96.06 90 LEU A N 1
ATOM 710 C CA . LEU A 1 90 ? 3.715 13.475 9.881 1.00 96.06 90 LEU A CA 1
ATOM 711 C C . LEU A 1 90 ? 5.024 14.222 9.597 1.00 96.06 90 LEU A C 1
ATOM 713 O O . LEU A 1 90 ? 5.229 14.628 8.454 1.00 96.06 90 LEU A O 1
ATOM 717 N N . LEU A 1 91 ? 5.932 14.358 10.572 1.00 95.69 91 LEU A N 1
ATOM 718 C CA . LEU A 1 91 ? 7.206 15.064 10.383 1.00 95.69 91 LEU A CA 1
ATOM 719 C C . LEU A 1 91 ? 8.028 14.535 9.193 1.00 95.69 91 LEU A C 1
ATOM 721 O O . LEU A 1 91 ? 8.473 15.369 8.410 1.00 95.69 91 LEU A O 1
ATOM 725 N N . PRO A 1 92 ? 8.160 13.211 8.954 1.00 94.50 92 PRO A N 1
ATOM 726 C CA . PRO A 1 92 ? 8.823 12.685 7.757 1.00 94.50 92 PRO A CA 1
ATOM 727 C C . PRO A 1 92 ? 8.230 13.166 6.426 1.00 94.50 92 PRO A C 1
ATOM 729 O O . PRO A 1 92 ? 8.939 13.279 5.430 1.00 94.50 92 PRO A O 1
ATOM 732 N N . ASN A 1 93 ? 6.921 13.439 6.388 1.00 93.56 93 ASN A N 1
ATOM 733 C CA . ASN A 1 93 ? 6.273 13.990 5.200 1.00 93.56 93 ASN A CA 1
ATOM 734 C C . ASN A 1 93 ? 6.524 15.494 5.066 1.00 93.56 93 ASN A C 1
ATOM 736 O O . ASN A 1 93 ? 6.660 15.973 3.947 1.00 93.56 93 ASN A O 1
ATOM 740 N N . ILE A 1 94 ? 6.537 16.239 6.173 1.00 93.00 94 ILE A N 1
ATOM 741 C CA . ILE A 1 94 ? 6.728 17.698 6.166 1.00 93.00 94 ILE A CA 1
ATOM 742 C C . ILE A 1 94 ? 8.194 18.040 5.872 1.00 93.00 94 ILE A C 1
ATOM 744 O O . ILE A 1 94 ? 8.488 18.921 5.073 1.00 93.00 94 ILE A O 1
ATOM 748 N N . LEU A 1 95 ? 9.118 17.299 6.480 1.00 92.56 95 LEU A N 1
ATOM 749 C CA . LEU A 1 95 ? 10.564 17.477 6.382 1.00 92.56 95 LEU A CA 1
ATOM 750 C C . LEU A 1 95 ? 11.170 16.462 5.410 1.00 92.56 95 LEU A C 1
ATOM 752 O O . LEU A 1 95 ? 12.199 15.848 5.700 1.00 92.56 95 LEU A O 1
ATOM 756 N N . ARG A 1 96 ? 10.510 16.236 4.269 1.00 88.81 96 ARG A N 1
ATOM 757 C CA . ARG A 1 96 ? 10.897 15.171 3.339 1.00 88.81 96 ARG A CA 1
ATOM 758 C C . ARG A 1 96 ? 12.361 15.263 2.878 1.00 88.81 96 ARG A C 1
ATOM 760 O O . ARG A 1 96 ? 13.037 14.244 3.004 1.00 88.81 96 ARG A O 1
ATOM 767 N N . PRO A 1 97 ? 12.888 16.423 2.436 1.00 88.19 97 PRO A N 1
ATOM 768 C CA . PRO A 1 97 ? 14.284 16.512 2.001 1.00 88.19 97 PRO A CA 1
ATOM 769 C C . PRO A 1 97 ? 15.276 16.097 3.096 1.00 88.19 97 PRO A C 1
ATOM 771 O O . PRO A 1 97 ? 16.169 15.292 2.854 1.00 88.19 97 PRO A O 1
ATOM 774 N N . LEU A 1 98 ? 15.058 16.569 4.329 1.00 89.75 98 LEU A N 1
ATOM 775 C CA . LEU A 1 98 ? 15.878 16.197 5.484 1.00 89.75 98 LEU A CA 1
ATOM 776 C C . LEU A 1 98 ? 15.731 14.711 5.835 1.00 89.75 98 LEU A C 1
ATOM 778 O O . LEU A 1 98 ? 16.699 14.051 6.197 1.00 89.75 98 LEU A O 1
ATOM 782 N N . THR A 1 99 ? 14.520 14.170 5.719 1.00 90.81 99 THR A N 1
ATOM 783 C CA . THR A 1 99 ? 14.252 12.753 5.984 1.00 90.81 99 THR A CA 1
ATOM 784 C C . THR A 1 99 ? 14.980 11.860 4.983 1.00 90.81 99 THR A C 1
ATOM 786 O O . THR A 1 99 ? 15.589 10.875 5.393 1.00 90.81 99 THR A O 1
ATOM 789 N N . ASP A 1 100 ? 14.946 12.211 3.694 1.00 87.69 100 ASP A N 1
ATOM 790 C CA . ASP A 1 100 ? 15.687 11.502 2.648 1.00 87.69 100 ASP A CA 1
ATOM 791 C C . ASP A 1 100 ? 17.193 11.585 2.869 1.00 87.69 100 ASP A C 1
ATOM 793 O O . ASP A 1 100 ? 17.869 10.572 2.721 1.00 87.69 100 ASP A O 1
ATOM 797 N N . GLN A 1 101 ? 17.706 12.743 3.283 1.00 88.50 101 GLN A N 1
ATOM 798 C CA . GLN A 1 101 ? 19.116 12.891 3.620 1.00 88.50 101 GLN A CA 1
ATOM 799 C C . GLN A 1 101 ? 19.509 11.958 4.774 1.00 88.50 101 GLN A C 1
ATOM 801 O O . GLN A 1 101 ? 20.365 11.096 4.613 1.00 88.50 101 GLN A O 1
ATOM 806 N N . VAL A 1 102 ? 18.829 12.059 5.919 1.00 90.38 102 VAL A N 1
ATOM 807 C CA . VAL A 1 102 ? 19.182 11.296 7.126 1.00 90.38 102 VAL A CA 1
ATOM 808 C C . VAL A 1 102 ? 19.006 9.789 6.920 1.00 90.38 102 VAL A C 1
ATOM 810 O O . VAL A 1 102 ? 19.894 9.007 7.254 1.00 90.38 102 VAL A O 1
ATOM 813 N N . LEU A 1 103 ? 17.862 9.350 6.385 1.00 88.56 103 LEU A N 1
ATOM 814 C CA . LEU A 1 103 ? 17.578 7.920 6.225 1.00 88.56 103 LEU A CA 1
ATOM 815 C C . LEU A 1 103 ? 18.290 7.313 5.014 1.00 88.56 103 LEU A C 1
ATOM 817 O O . LEU A 1 103 ? 18.685 6.145 5.067 1.00 88.56 103 LEU A O 1
ATOM 821 N N . GLY A 1 104 ? 18.464 8.091 3.946 1.00 83.75 104 GLY A N 1
ATOM 822 C CA . GLY A 1 104 ? 19.200 7.684 2.755 1.00 83.75 104 GLY A CA 1
ATOM 823 C C . GLY A 1 104 ? 20.689 7.500 3.034 1.00 83.75 104 GLY A C 1
ATOM 824 O O . GLY A 1 104 ? 21.262 6.513 2.575 1.00 83.75 104 GLY A O 1
ATOM 825 N N . GLU A 1 105 ? 21.296 8.379 3.835 1.00 86.88 105 GLU A N 1
ATOM 826 C CA . GLU A 1 105 ? 22.686 8.232 4.286 1.00 86.88 105 GLU A CA 1
ATOM 827 C C . GLU A 1 105 ? 22.848 7.074 5.277 1.00 86.88 105 GLU A C 1
ATOM 829 O O . GLU A 1 105 ? 23.818 6.321 5.190 1.00 86.88 105 GLU A O 1
ATOM 834 N N . LEU A 1 106 ? 21.884 6.881 6.187 1.00 87.19 106 LEU A N 1
ATOM 835 C CA . LEU A 1 106 ? 21.948 5.813 7.187 1.00 87.19 106 LEU A CA 1
ATOM 836 C C . LEU A 1 106 ? 21.962 4.422 6.542 1.00 87.19 106 LEU A C 1
ATOM 838 O O . LEU A 1 106 ? 22.743 3.559 6.944 1.00 87.19 106 LEU A O 1
ATOM 842 N N . VAL A 1 107 ? 21.085 4.187 5.558 1.00 84.81 107 VAL A N 1
ATOM 843 C CA . VAL A 1 107 ? 21.049 2.927 4.805 1.00 84.81 107 VAL A CA 1
ATOM 844 C C . VAL A 1 107 ? 20.780 3.192 3.318 1.00 84.81 107 VAL A C 1
ATOM 846 O O . VAL A 1 107 ? 19.618 3.185 2.886 1.00 84.81 107 VAL A O 1
ATOM 849 N N . PRO A 1 108 ? 21.843 3.337 2.505 1.00 83.94 108 PRO A N 1
ATOM 850 C CA . PRO A 1 108 ? 21.718 3.619 1.080 1.00 83.94 108 PRO A CA 1
ATOM 851 C C . PRO A 1 108 ? 20.900 2.562 0.332 1.00 83.94 108 PRO A C 1
ATOM 853 O O . PRO A 1 108 ? 21.133 1.351 0.455 1.00 83.94 108 PRO A O 1
ATOM 856 N N . GLY A 1 109 ? 19.926 3.028 -0.452 1.00 80.69 109 GLY A N 1
ATOM 857 C CA . GLY A 1 109 ? 19.009 2.187 -1.228 1.00 80.69 109 GLY A CA 1
ATOM 858 C C . GLY A 1 109 ? 17.889 1.527 -0.415 1.00 80.69 109 GLY A C 1
ATOM 859 O O . GLY A 1 109 ? 17.160 0.700 -0.959 1.00 80.69 109 GLY A O 1
ATOM 860 N N . SER A 1 110 ? 17.744 1.848 0.876 1.00 85.56 110 SER A N 1
ATOM 861 C CA . SER A 1 110 ? 16.575 1.431 1.658 1.00 85.56 110 SER A CA 1
ATOM 862 C C . SER A 1 110 ? 15.347 2.271 1.319 1.00 85.56 110 SER A C 1
ATOM 864 O O . SER A 1 110 ? 15.440 3.436 0.938 1.00 85.56 110 SER A O 1
ATOM 866 N N . LEU A 1 111 ? 14.164 1.691 1.516 1.00 88.75 111 LEU A N 1
ATOM 867 C CA . LEU A 1 111 ? 12.891 2.399 1.357 1.00 88.75 111 LEU A CA 1
ATOM 868 C C . LEU A 1 111 ? 12.390 2.983 2.687 1.00 88.75 111 LEU A C 1
ATOM 870 O O . LEU A 1 111 ? 11.192 3.198 2.873 1.00 88.75 111 LEU A O 1
ATOM 874 N N . TYR A 1 112 ? 13.305 3.271 3.617 1.00 90.44 112 TYR A N 1
ATOM 875 C CA . TYR A 1 112 ? 12.980 3.761 4.956 1.00 90.44 112 TYR A CA 1
ATOM 876 C C . TYR A 1 112 ? 12.290 5.118 4.952 1.00 90.44 112 TYR A C 1
ATOM 878 O O . TYR A 1 112 ? 11.347 5.293 5.723 1.00 90.44 112 TYR A O 1
ATOM 886 N N . THR A 1 113 ? 12.640 6.039 4.050 1.00 90.56 113 THR A N 1
ATOM 887 C CA . THR A 1 113 ? 11.867 7.282 3.938 1.00 90.56 113 THR A CA 1
ATOM 888 C C . THR A 1 113 ? 10.431 7.015 3.512 1.00 90.56 113 THR A C 1
ATOM 890 O O . THR A 1 113 ? 9.493 7.549 4.104 1.00 90.56 113 THR A O 1
ATOM 893 N N . SER A 1 114 ? 10.233 6.124 2.534 1.00 90.69 114 SER A N 1
ATOM 894 C CA . SER A 1 114 ? 8.891 5.717 2.108 1.00 90.69 114 SER A CA 1
ATOM 895 C C . SER A 1 114 ? 8.113 5.097 3.267 1.00 90.69 114 SER A C 1
ATOM 897 O O . SER A 1 114 ? 6.944 5.424 3.470 1.00 90.69 114 SER A O 1
ATOM 899 N N . MET A 1 115 ? 8.762 4.266 4.082 1.00 93.50 115 MET A N 1
ATOM 900 C CA . MET A 1 115 ? 8.169 3.709 5.295 1.00 93.50 115 MET A CA 1
ATOM 901 C C . MET A 1 115 ? 7.794 4.795 6.307 1.00 93.50 115 MET A C 1
ATOM 903 O O . MET A 1 115 ? 6.653 4.833 6.762 1.00 93.50 115 MET A O 1
ATOM 907 N N . ALA A 1 116 ? 8.712 5.702 6.630 1.00 93.25 116 ALA A N 1
ATOM 908 C CA . ALA A 1 116 ? 8.484 6.773 7.593 1.00 93.25 116 ALA A CA 1
ATOM 909 C C . ALA A 1 116 ? 7.313 7.675 7.171 1.00 93.25 116 ALA A C 1
ATOM 911 O O . ALA A 1 116 ? 6.431 7.961 7.976 1.00 93.25 116 ALA A O 1
ATOM 912 N N . MET A 1 117 ? 7.233 8.039 5.890 1.00 92.56 117 MET A N 1
ATOM 913 C CA . MET A 1 117 ? 6.112 8.819 5.363 1.00 92.56 117 MET A CA 1
ATOM 914 C C . MET A 1 117 ? 4.778 8.063 5.424 1.00 92.56 117 MET A C 1
ATOM 916 O O . MET A 1 117 ? 3.739 8.642 5.747 1.00 92.56 117 MET A O 1
ATOM 920 N N . ASN A 1 118 ? 4.785 6.761 5.126 1.00 94.56 118 ASN A N 1
ATOM 921 C CA . ASN A 1 118 ? 3.570 5.945 5.115 1.00 94.56 118 ASN A CA 1
ATOM 922 C C . ASN A 1 118 ? 3.059 5.587 6.519 1.00 94.56 118 ASN A C 1
ATOM 924 O O . ASN A 1 118 ? 1.872 5.277 6.678 1.00 94.56 118 ASN A O 1
ATOM 928 N N . LEU A 1 119 ? 3.919 5.668 7.539 1.00 96.12 119 LEU A N 1
ATOM 929 C CA . LEU A 1 119 ? 3.559 5.433 8.935 1.00 96.12 119 LEU A CA 1
ATOM 930 C C . LEU A 1 119 ? 2.440 6.379 9.397 1.00 96.12 119 LEU A C 1
ATOM 932 O O . LEU A 1 119 ? 1.501 5.915 10.045 1.00 96.12 119 LEU A O 1
ATOM 936 N N . ALA A 1 120 ? 2.473 7.660 9.004 1.00 96.06 120 ALA A N 1
ATOM 937 C CA . ALA A 1 120 ? 1.414 8.625 9.318 1.00 96.06 120 ALA A CA 1
ATOM 938 C C . ALA A 1 120 ? 0.036 8.120 8.877 1.00 96.06 120 ALA A C 1
ATOM 940 O O . ALA A 1 120 ? -0.908 8.068 9.664 1.00 96.06 120 ALA A O 1
ATOM 941 N N . PHE A 1 121 ? -0.072 7.661 7.627 1.00 95.69 121 PHE A N 1
ATOM 942 C CA . PHE A 1 121 ? -1.325 7.138 7.092 1.00 95.69 121 PHE A CA 1
ATOM 943 C C . PHE A 1 121 ? -1.737 5.829 7.758 1.00 95.69 121 PHE A C 1
ATOM 945 O O . PHE A 1 121 ? -2.928 5.534 7.838 1.00 95.69 121 PHE A O 1
ATOM 952 N N . PHE A 1 122 ? -0.792 4.995 8.187 1.00 96.31 122 PHE A N 1
ATOM 953 C CA . PHE A 1 122 ? -1.122 3.802 8.961 1.00 96.31 122 PHE A CA 1
ATOM 954 C C . PHE A 1 122 ? -1.713 4.181 10.324 1.00 96.31 122 PHE A C 1
ATOM 956 O O . PHE A 1 122 ? -2.795 3.707 10.665 1.00 96.31 122 PHE A O 1
ATOM 963 N N . LEU A 1 123 ? -1.054 5.070 11.068 1.00 96.38 123 LEU A N 1
ATOM 964 C CA . LEU A 1 123 ? -1.488 5.508 12.397 1.00 96.38 123 LEU A CA 1
ATOM 965 C C . LEU A 1 123 ? -2.811 6.272 12.350 1.00 96.38 123 LEU A C 1
ATOM 967 O O . LEU A 1 123 ? -3.685 6.007 13.171 1.00 96.38 123 LEU A O 1
ATOM 971 N N . ALA A 1 124 ? -3.007 7.127 11.343 1.00 95.81 124 ALA A N 1
ATOM 972 C CA . ALA A 1 124 ? -4.286 7.786 11.094 1.00 95.81 124 ALA A CA 1
ATOM 973 C C . ALA A 1 124 ? -5.421 6.758 10.969 1.00 95.81 124 ALA A C 1
ATOM 975 O O . ALA A 1 124 ? -6.449 6.876 11.624 1.00 95.81 124 ALA A O 1
ATOM 976 N N . GLY A 1 125 ? -5.209 5.686 10.201 1.00 94.75 125 GLY A N 1
ATOM 977 C CA . GLY A 1 125 ? -6.198 4.616 10.073 1.00 94.75 125 GLY A CA 1
ATOM 978 C C . GLY A 1 125 ? -6.385 3.804 11.358 1.00 94.75 125 GLY A C 1
ATOM 979 O O . GLY A 1 125 ? -7.494 3.362 11.643 1.00 94.75 125 GLY A O 1
ATOM 980 N N . ALA A 1 126 ? -5.318 3.590 12.130 1.00 94.50 126 ALA A N 1
ATOM 981 C CA . ALA A 1 126 ? -5.359 2.790 13.351 1.00 94.50 126 ALA A CA 1
ATOM 982 C C . ALA A 1 126 ? -6.068 3.502 14.512 1.00 94.50 126 ALA A C 1
ATOM 984 O O . ALA A 1 126 ? -6.839 2.859 15.228 1.00 94.50 126 ALA A O 1
ATOM 985 N N . TYR A 1 127 ? -5.822 4.802 14.691 1.00 94.88 127 TYR A N 1
ATOM 986 C CA . TYR A 1 127 ? -6.333 5.584 15.822 1.00 94.88 127 TYR A CA 1
ATOM 987 C C . TYR A 1 127 ? -7.587 6.396 15.503 1.00 94.88 127 TYR A C 1
ATOM 989 O O . TYR A 1 127 ? -8.406 6.601 16.389 1.00 94.88 127 TYR A O 1
ATOM 997 N N . TYR A 1 128 ? -7.776 6.816 14.251 1.00 94.81 128 TYR A N 1
ATOM 998 C CA . TYR A 1 128 ? -8.912 7.645 13.833 1.00 94.81 128 TYR A CA 1
ATOM 999 C C . TYR A 1 128 ? -9.882 6.884 12.926 1.00 94.81 128 TYR A C 1
ATOM 1001 O O . TYR A 1 128 ? -10.530 7.472 12.061 1.00 94.81 128 TYR A O 1
ATOM 1009 N N . LYS A 1 129 ? -10.002 5.564 13.121 1.00 93.88 129 LYS A N 1
ATOM 1010 C CA . LYS A 1 129 ? -10.901 4.705 12.338 1.00 93.88 129 LYS A CA 1
ATOM 1011 C C . LYS A 1 129 ? -12.337 5.241 12.320 1.00 93.88 129 LYS A C 1
ATOM 1013 O O . LYS A 1 129 ? -12.941 5.263 11.254 1.00 93.88 129 LYS A O 1
ATOM 1018 N N . ASP A 1 130 ? -12.853 5.688 13.464 1.00 93.06 130 ASP A N 1
ATOM 1019 C CA . ASP A 1 130 ? -14.234 6.174 13.584 1.00 93.06 130 ASP A CA 1
ATOM 1020 C C . ASP A 1 130 ? -14.436 7.507 12.860 1.00 93.06 130 ASP A C 1
ATOM 1022 O O . ASP A 1 130 ? -15.451 7.705 12.201 1.00 93.06 130 ASP A O 1
ATOM 1026 N N . VAL A 1 131 ? -13.430 8.389 12.886 1.00 93.75 131 VAL A N 1
ATOM 1027 C CA . VAL A 1 131 ? -13.443 9.629 12.097 1.00 93.75 131 VAL A CA 1
ATOM 1028 C C . VAL A 1 131 ? -13.493 9.288 10.612 1.00 93.75 131 VAL A C 1
ATOM 1030 O O . VAL A 1 131 ? -14.376 9.768 9.905 1.00 93.75 131 VAL A O 1
ATOM 1033 N N . VAL A 1 132 ? -12.611 8.401 10.143 1.00 92.50 132 VAL A N 1
ATOM 1034 C CA . VAL A 1 132 ? -12.605 7.952 8.743 1.00 92.50 132 VAL A CA 1
ATOM 1035 C C . VAL A 1 132 ? -13.940 7.303 8.363 1.00 92.50 132 VAL A C 1
ATOM 1037 O O . VAL A 1 132 ? -14.453 7.588 7.285 1.00 92.50 132 VAL A O 1
ATOM 1040 N N . GLY A 1 133 ? -14.524 6.488 9.247 1.00 92.25 133 GLY A N 1
ATOM 1041 C CA . GLY A 1 133 ? -15.856 5.904 9.068 1.00 92.25 133 GLY A CA 1
ATOM 1042 C C . GLY A 1 133 ? -16.942 6.970 8.927 1.00 92.25 133 GLY A C 1
ATOM 1043 O O . GLY A 1 133 ? -17.680 6.966 7.952 1.00 92.25 133 GLY A O 1
ATOM 1044 N N . SER A 1 134 ? -16.959 7.964 9.814 1.00 92.88 134 SER A N 1
ATOM 1045 C CA . SER A 1 134 ? -17.939 9.056 9.765 1.00 92.88 134 SER A CA 1
ATOM 1046 C C . SER A 1 134 ? -17.825 9.930 8.508 1.00 92.88 134 SER A C 1
ATOM 1048 O O . SER A 1 134 ? -18.822 10.478 8.038 1.00 92.88 134 SER A O 1
ATOM 1050 N N . LEU A 1 135 ? -16.616 10.081 7.952 1.00 90.56 135 LEU A N 1
ATOM 1051 C CA . LEU A 1 135 ? -16.406 10.749 6.665 1.00 90.56 135 LEU A CA 1
ATOM 1052 C C . LEU A 1 135 ? -16.891 9.868 5.512 1.00 90.56 135 LEU A C 1
ATOM 1054 O O . LEU A 1 135 ? -17.512 10.374 4.579 1.00 90.56 135 LEU A O 1
ATOM 1058 N N . ALA A 1 136 ? -16.627 8.562 5.587 1.00 91.50 136 ALA A N 1
ATOM 1059 C CA . ALA A 1 136 ? -17.080 7.586 4.606 1.00 91.50 136 ALA A CA 1
ATOM 1060 C C . ALA A 1 136 ? -18.616 7.542 4.521 1.00 91.50 136 ALA A C 1
ATOM 1062 O O . ALA A 1 136 ? -19.154 7.539 3.418 1.00 91.50 136 ALA A O 1
ATOM 1063 N N . ASP A 1 137 ? -19.324 7.627 5.648 1.00 92.38 137 ASP A N 1
ATOM 1064 C CA . ASP A 1 137 ? -20.795 7.636 5.689 1.00 92.38 137 ASP A CA 1
ATOM 1065 C C . ASP A 1 137 ? -21.412 8.861 4.989 1.00 92.38 137 ASP A C 1
ATOM 1067 O O . ASP A 1 137 ? -22.538 8.813 4.494 1.00 92.38 137 ASP A O 1
ATOM 1071 N N . LYS A 1 138 ? -20.662 9.965 4.902 1.00 93.88 138 LYS A N 1
ATOM 1072 C CA . LYS A 1 138 ? -21.070 11.205 4.219 1.00 93.88 138 LYS A CA 1
ATOM 1073 C C . LYS A 1 138 ? -20.711 11.214 2.731 1.00 93.88 138 LYS A C 1
ATOM 1075 O O . LYS A 1 138 ? -20.971 12.206 2.047 1.00 93.88 138 LYS A O 1
ATOM 1080 N N . ALA A 1 139 ? -20.100 10.148 2.214 1.00 95.31 139 ALA A N 1
ATOM 1081 C CA . ALA A 1 139 ? -19.694 10.061 0.819 1.00 95.31 139 ALA A CA 1
ATOM 1082 C C . ALA A 1 139 ? -20.901 10.195 -0.126 1.00 95.31 139 ALA A C 1
ATOM 1084 O O . ALA A 1 139 ? -21.941 9.548 0.021 1.00 95.31 139 ALA A O 1
ATOM 1085 N N . THR A 1 140 ? -20.746 11.036 -1.147 1.00 95.81 140 THR A N 1
ATOM 1086 C CA . THR A 1 140 ? -21.752 11.248 -2.194 1.00 95.81 140 THR A CA 1
ATOM 1087 C C . THR A 1 140 ? -21.075 11.215 -3.555 1.00 95.81 140 THR A C 1
ATOM 1089 O O . THR A 1 140 ? -19.860 11.395 -3.660 1.00 95.81 140 THR A O 1
ATOM 1092 N N . THR A 1 141 ? -21.860 11.025 -4.615 1.00 96.31 141 THR A N 1
ATOM 1093 C CA . THR A 1 141 ? -21.362 11.108 -5.995 1.00 96.31 141 THR A CA 1
ATOM 1094 C C . THR A 1 141 ? -20.705 12.459 -6.272 1.00 96.31 141 THR A C 1
ATOM 1096 O O . THR A 1 141 ? -19.680 12.509 -6.942 1.00 96.31 141 THR A O 1
ATOM 1099 N N . TRP A 1 142 ? -21.224 13.544 -5.686 1.00 96.88 142 TRP A N 1
ATOM 1100 C CA . TRP A 1 142 ? -20.613 14.868 -5.802 1.00 96.88 142 TRP A CA 1
ATOM 1101 C C . TRP A 1 142 ? -19.208 14.917 -5.198 1.00 96.88 142 TRP A C 1
ATOM 1103 O O . TRP A 1 142 ? -18.286 15.404 -5.847 1.00 96.88 142 TRP A O 1
ATOM 1113 N N . HIS A 1 143 ? -19.010 14.343 -4.005 1.00 96.06 143 HIS A N 1
ATOM 1114 C CA . HIS A 1 143 ? -17.672 14.219 -3.422 1.00 96.06 143 HIS A CA 1
ATOM 1115 C C . HIS A 1 143 ? -16.726 13.446 -4.349 1.00 96.06 143 HIS A C 1
ATOM 1117 O O . HIS A 1 143 ? -15.583 13.857 -4.516 1.00 96.06 143 HIS A O 1
ATOM 1123 N N . ALA A 1 144 ? -17.191 12.367 -4.988 1.00 95.94 144 ALA A N 1
ATOM 1124 C CA . ALA A 1 144 ? -16.361 11.584 -5.902 1.00 95.94 144 ALA A CA 1
ATOM 1125 C C . ALA A 1 144 ? -15.976 12.376 -7.154 1.00 95.94 144 ALA A C 1
ATOM 1127 O O . ALA A 1 144 ? -14.822 12.320 -7.565 1.00 95.94 144 ALA A O 1
ATOM 1128 N N . VAL A 1 145 ? -16.913 13.137 -7.727 1.00 97.25 145 VAL A N 1
ATOM 1129 C CA . VAL A 1 145 ? -16.643 14.005 -8.881 1.00 97.25 145 VAL A CA 1
ATOM 1130 C C . VAL A 1 145 ? -15.645 15.095 -8.500 1.00 97.25 145 VAL A C 1
ATOM 1132 O O . VAL A 1 145 ? -14.606 15.201 -9.137 1.00 97.25 145 VAL A O 1
ATOM 1135 N N . VAL A 1 146 ? -15.896 15.848 -7.426 1.00 97.19 146 VAL A N 1
ATOM 1136 C CA . VAL A 1 146 ? -15.018 16.951 -7.002 1.00 97.19 146 VAL A CA 1
ATOM 1137 C C . VAL A 1 146 ? -13.629 16.444 -6.625 1.00 97.19 146 VAL A C 1
ATOM 1139 O O . VAL A 1 146 ? -12.631 16.933 -7.153 1.00 97.19 146 VAL A O 1
ATOM 1142 N N . LEU A 1 147 ? -13.542 15.444 -5.744 1.00 96.81 147 LEU A N 1
ATOM 1143 C CA . LEU A 1 147 ? -12.258 14.883 -5.327 1.00 96.81 147 LEU A CA 1
ATOM 1144 C C . LEU A 1 147 ? -11.550 14.193 -6.493 1.00 96.81 147 LEU A C 1
ATOM 1146 O O . LEU A 1 147 ? -10.331 14.276 -6.573 1.00 96.81 147 LEU A O 1
ATOM 1150 N N . GLY A 1 148 ? -12.281 13.554 -7.407 1.00 96.19 148 GLY A N 1
ATOM 1151 C CA . GLY A 1 148 ? -11.729 12.932 -8.609 1.00 96.19 148 GLY A CA 1
ATOM 1152 C C . GLY A 1 148 ? -11.135 13.959 -9.569 1.00 96.19 148 GLY A C 1
ATOM 1153 O O . GLY A 1 148 ? -9.979 13.827 -9.967 1.00 96.19 148 GLY A O 1
ATOM 1154 N N . SER A 1 149 ? -11.871 15.028 -9.876 1.00 96.25 149 SER A N 1
ATOM 1155 C CA . SER A 1 149 ? -11.378 16.138 -10.696 1.00 96.25 149 SER A CA 1
ATOM 1156 C C . SER A 1 149 ? -10.151 16.795 -10.065 1.00 96.25 149 SER A C 1
ATOM 1158 O O . SER A 1 149 ? -9.136 16.955 -10.739 1.00 96.25 149 SER A O 1
ATOM 1160 N N . LEU A 1 150 ? -10.194 17.096 -8.762 1.00 96.38 150 LEU A N 1
ATOM 1161 C CA . LEU A 1 150 ? -9.040 17.630 -8.033 1.00 96.38 150 LEU A CA 1
ATOM 1162 C C . LEU A 1 150 ? -7.856 16.655 -8.042 1.00 96.38 150 LEU A C 1
ATOM 1164 O O . LEU A 1 150 ? -6.722 17.086 -8.216 1.00 96.38 150 LEU A O 1
ATOM 1168 N N . SER A 1 151 ? -8.107 15.351 -7.900 1.00 94.25 151 SER A N 1
ATOM 1169 C CA . SER A 1 151 ? -7.073 14.308 -7.927 1.00 94.25 151 SER A CA 1
ATOM 1170 C C . SER A 1 151 ? -6.339 14.268 -9.262 1.00 94.25 151 SER A C 1
ATOM 1172 O O . SER A 1 151 ? -5.110 14.174 -9.271 1.00 94.25 151 SER A O 1
ATOM 1174 N N . VAL A 1 152 ? -7.083 14.339 -10.371 1.00 93.44 152 VAL A N 1
ATOM 1175 C CA . VAL A 1 152 ? -6.526 14.340 -11.729 1.00 93.44 152 VAL A CA 1
ATOM 1176 C C . VAL A 1 152 ? -5.751 15.627 -11.977 1.00 93.44 152 VAL A C 1
ATOM 1178 O O . VAL A 1 152 ? -4.592 15.558 -12.372 1.00 93.44 152 VAL A O 1
ATOM 1181 N N . VAL A 1 153 ? -6.343 16.790 -11.693 1.00 94.50 153 VAL A N 1
ATOM 1182 C CA . VAL A 1 153 ? -5.679 18.087 -11.896 1.00 94.50 153 VAL A CA 1
ATOM 1183 C C . VAL A 1 153 ? -4.404 18.182 -11.060 1.00 94.50 153 VAL A C 1
ATOM 1185 O O . VAL A 1 153 ? -3.354 18.509 -11.601 1.00 94.50 153 VAL A O 1
ATOM 1188 N N . ALA A 1 154 ? -4.454 17.834 -9.772 1.00 92.19 154 ALA A N 1
ATOM 1189 C CA . ALA A 1 154 ? -3.277 17.855 -8.907 1.00 92.19 154 ALA A CA 1
ATOM 1190 C C . ALA A 1 154 ? -2.189 16.881 -9.385 1.00 92.19 154 ALA A C 1
ATOM 1192 O O . ALA A 1 154 ? -1.011 17.226 -9.367 1.00 92.19 154 ALA A O 1
ATOM 1193 N N . GLY A 1 155 ? -2.573 15.687 -9.851 1.00 90.69 155 GLY A N 1
ATOM 1194 C CA . GLY A 1 155 ? -1.638 14.716 -10.420 1.00 90.69 155 GLY A CA 1
ATOM 1195 C C . GLY A 1 155 ? -0.969 15.218 -11.701 1.00 90.69 155 GLY A C 1
ATOM 1196 O O . GLY A 1 155 ? 0.246 15.111 -11.834 1.00 90.69 155 GLY A O 1
ATOM 1197 N N . LEU A 1 156 ? -1.737 15.817 -12.615 1.00 91.06 156 LEU A N 1
ATOM 1198 C CA . LEU A 1 156 ? -1.206 16.410 -13.845 1.00 91.06 156 LEU A CA 1
ATOM 1199 C C . LEU A 1 156 ? -0.278 17.591 -13.550 1.00 91.06 156 LEU A C 1
ATOM 1201 O O . LEU A 1 156 ? 0.797 17.669 -14.134 1.00 91.06 156 LEU A O 1
ATOM 1205 N N . LEU A 1 157 ? -0.659 18.473 -12.621 1.00 91.06 157 LEU A N 1
ATOM 1206 C CA . LEU A 1 157 ? 0.176 19.600 -12.202 1.00 91.06 157 LEU A CA 1
ATOM 1207 C C . LEU A 1 157 ? 1.482 19.131 -11.567 1.00 91.06 157 LEU A C 1
ATOM 1209 O O . LEU A 1 157 ? 2.527 19.699 -11.870 1.00 91.06 157 LEU A O 1
ATOM 1213 N N . TRP A 1 158 ? 1.449 18.078 -10.743 1.00 89.62 158 TRP A N 1
ATOM 1214 C CA . TRP A 1 158 ? 2.680 17.466 -10.245 1.00 89.62 158 TRP A CA 1
ATOM 1215 C C . TRP A 1 158 ? 3.543 17.002 -11.411 1.00 89.62 158 TRP A C 1
ATOM 1217 O O . TRP A 1 158 ? 4.680 17.446 -11.535 1.00 89.62 158 TRP A O 1
ATOM 1227 N N . LEU A 1 159 ? 3.015 16.136 -12.277 1.00 86.94 159 LEU A N 1
ATOM 1228 C CA . LEU A 1 159 ? 3.782 15.556 -13.382 1.00 86.94 159 LEU A CA 1
ATOM 1229 C C . LEU A 1 159 ? 4.350 16.620 -14.332 1.00 86.94 159 LEU A C 1
ATOM 1231 O O . LEU A 1 159 ? 5.428 16.426 -14.885 1.00 86.94 159 LEU A O 1
ATOM 1235 N N . ALA A 1 160 ? 3.652 17.745 -14.493 1.00 89.25 160 ALA A N 1
ATOM 1236 C CA . ALA A 1 160 ? 4.082 18.875 -15.308 1.00 89.25 160 ALA A CA 1
ATOM 1237 C C . ALA A 1 160 ? 5.092 19.809 -14.613 1.00 89.25 160 ALA A C 1
ATOM 1239 O O . ALA A 1 160 ? 5.613 20.707 -15.269 1.00 89.25 160 ALA A O 1
ATOM 1240 N N . THR A 1 161 ? 5.375 19.622 -13.319 1.00 90.25 161 THR A N 1
ATOM 1241 C CA . THR A 1 161 ? 6.270 20.485 -12.533 1.00 90.25 161 THR A CA 1
ATOM 1242 C C . THR A 1 161 ? 7.521 19.710 -12.097 1.00 90.25 161 THR A C 1
ATOM 1244 O O . THR A 1 161 ? 7.489 19.030 -11.068 1.00 90.25 161 THR A O 1
ATOM 1247 N N . PRO A 1 162 ? 8.648 19.817 -12.828 1.00 85.44 162 PRO A N 1
ATOM 1248 C CA . PRO A 1 162 ? 9.883 19.093 -12.512 1.00 85.44 162 PRO A CA 1
ATOM 1249 C C . PRO A 1 162 ? 10.403 19.338 -11.089 1.00 85.44 162 PRO A C 1
ATOM 1251 O O . PRO A 1 162 ? 10.886 18.412 -10.445 1.00 85.44 162 PRO A O 1
ATOM 1254 N N . ASP A 1 163 ? 10.220 20.548 -10.554 1.00 84.56 163 ASP A N 1
ATOM 1255 C CA . ASP A 1 163 ? 10.670 20.923 -9.203 1.00 84.56 163 ASP A CA 1
ATOM 1256 C C . ASP A 1 163 ? 9.920 20.190 -8.075 1.00 84.56 163 ASP A C 1
ATOM 1258 O O . ASP A 1 163 ? 10.350 20.189 -6.920 1.00 84.56 163 ASP A O 1
ATOM 1262 N N . MET A 1 164 ? 8.788 19.549 -8.390 1.00 80.88 164 MET A N 1
ATOM 1263 C CA . MET A 1 164 ? 8.037 18.718 -7.444 1.00 80.88 164 MET A CA 1
ATOM 1264 C C . MET A 1 164 ? 8.592 17.290 -7.347 1.00 80.88 164 MET A C 1
ATOM 1266 O O . MET A 1 164 ? 8.166 16.512 -6.488 1.00 80.88 164 MET A O 1
ATOM 1270 N N . VAL A 1 165 ? 9.542 16.905 -8.203 1.00 77.25 165 VAL A N 1
ATOM 1271 C CA . VAL A 1 165 ? 10.209 15.603 -8.113 1.00 77.25 165 VAL A CA 1
ATOM 1272 C C . VAL A 1 165 ? 10.989 15.526 -6.796 1.00 77.25 165 VAL A C 1
ATOM 1274 O O . VAL A 1 165 ? 11.775 16.403 -6.461 1.00 77.25 165 VAL A O 1
ATOM 1277 N N . GLY A 1 166 ? 10.740 14.472 -6.016 1.00 75.31 166 GLY A N 1
ATOM 1278 C CA . GLY A 1 166 ? 11.342 14.289 -4.689 1.00 75.31 166 GLY A CA 1
ATOM 1279 C C . GLY A 1 166 ? 10.598 14.982 -3.541 1.00 75.31 166 GLY A C 1
ATOM 1280 O O . GLY A 1 166 ? 10.873 14.686 -2.378 1.00 75.31 166 GLY A O 1
ATOM 1281 N N . GLN A 1 167 ? 9.603 15.827 -3.832 1.00 83.62 167 GLN A N 1
ATOM 1282 C CA . GLN A 1 167 ? 8.761 16.433 -2.802 1.00 83.62 167 GLN A CA 1
ATOM 1283 C C . GLN A 1 167 ? 7.781 15.424 -2.187 1.00 83.62 167 GLN A C 1
ATOM 1285 O O . GLN A 1 167 ? 7.551 14.312 -2.676 1.00 83.62 167 GLN A O 1
ATOM 1290 N N . SER A 1 168 ? 7.213 15.811 -1.049 1.00 86.38 168 SER A N 1
ATOM 1291 C CA . SER A 1 168 ? 6.263 14.989 -0.308 1.00 86.38 168 SER A CA 1
ATOM 1292 C C . SER A 1 168 ? 4.947 14.791 -1.056 1.00 86.38 168 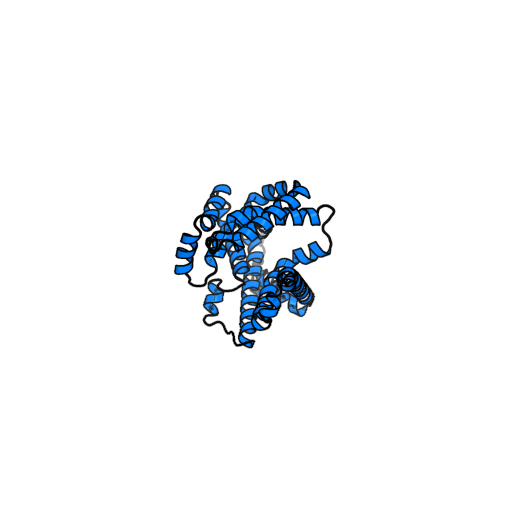SER A C 1
ATOM 1294 O O . SER A 1 168 ? 4.326 15.749 -1.508 1.00 86.38 168 SER A O 1
ATOM 1296 N N . LEU A 1 169 ? 4.463 13.545 -1.096 1.00 89.12 169 LEU A N 1
ATOM 1297 C CA . LEU A 1 169 ? 3.145 13.192 -1.644 1.00 89.12 169 LEU A CA 1
ATOM 1298 C C . LEU A 1 169 ? 1.989 13.555 -0.708 1.00 89.12 169 LEU A C 1
ATOM 1300 O O . LEU A 1 169 ? 0.832 13.299 -1.046 1.00 89.12 169 LEU A O 1
ATOM 1304 N N . LEU A 1 170 ? 2.269 14.135 0.462 1.00 92.19 170 LEU A N 1
ATOM 1305 C CA . LEU A 1 170 ? 1.257 14.428 1.469 1.00 92.19 170 LEU A CA 1
ATOM 1306 C C . LEU A 1 170 ? 0.111 15.309 0.939 1.00 92.19 170 LEU A C 1
ATOM 1308 O O . LEU A 1 170 ? -1.031 14.880 1.107 1.00 92.19 170 LEU A O 1
ATOM 1312 N N . PRO A 1 171 ? 0.339 16.452 0.256 1.00 90.81 171 PRO A N 1
ATOM 1313 C CA . PRO A 1 171 ? -0.759 17.292 -0.231 1.00 90.81 171 PRO A CA 1
ATOM 1314 C C . PRO A 1 171 ? -1.683 16.554 -1.202 1.00 90.81 171 PRO A C 1
ATOM 1316 O O . PRO A 1 171 ? -2.902 16.622 -1.067 1.00 90.81 171 PRO A O 1
ATOM 1319 N N . LEU A 1 172 ? -1.121 15.774 -2.130 1.00 92.56 172 LEU A N 1
ATOM 1320 C CA . LEU A 1 172 ? -1.931 14.972 -3.047 1.00 92.56 172 LEU A CA 1
ATOM 1321 C C . LEU A 1 172 ? -2.629 13.822 -2.336 1.00 92.56 172 LEU A C 1
ATOM 1323 O O . LEU A 1 172 ? -3.784 13.529 -2.628 1.00 92.56 172 LEU A O 1
ATOM 1327 N N . SER A 1 173 ? -1.982 13.217 -1.343 1.00 93.56 173 SER A N 1
ATOM 1328 C CA . SER A 1 173 ? -2.590 12.166 -0.528 1.00 93.56 173 SER A CA 1
ATOM 1329 C C . SER A 1 173 ? -3.819 12.665 0.235 1.00 93.56 173 SER A C 1
ATOM 1331 O O . SER A 1 173 ? -4.757 11.892 0.418 1.00 93.56 173 SER A O 1
ATOM 1333 N N . LEU A 1 174 ? -3.867 13.945 0.630 1.00 92.88 174 LEU A N 1
ATOM 1334 C CA . LEU A 1 174 ? -5.051 14.553 1.254 1.00 92.88 174 LEU A CA 1
ATOM 1335 C C . LEU A 1 174 ? -6.263 14.613 0.315 1.00 92.88 174 LEU A C 1
ATOM 1337 O O . LEU A 1 174 ? -7.384 14.710 0.802 1.00 92.88 174 LEU A O 1
ATOM 1341 N N . VAL A 1 175 ? -6.065 14.512 -1.001 1.00 94.56 175 VAL A N 1
ATOM 1342 C CA . VAL A 1 175 ? -7.146 14.458 -1.998 1.00 94.56 175 VAL A CA 1
ATOM 1343 C C . VAL A 1 175 ? -7.379 13.021 -2.466 1.00 94.56 175 VAL A C 1
ATOM 1345 O O . VAL A 1 175 ? -8.510 12.533 -2.458 1.00 94.56 175 VAL A O 1
ATOM 1348 N N . TRP A 1 176 ? -6.306 12.303 -2.801 1.00 95.12 176 TRP A N 1
ATOM 1349 C CA . TRP A 1 176 ? -6.352 10.938 -3.324 1.00 95.12 176 TRP A CA 1
ATOM 1350 C C . TRP A 1 176 ? -6.918 9.933 -2.324 1.00 95.12 176 TRP A C 1
ATOM 1352 O O . TRP A 1 176 ? -7.660 9.030 -2.712 1.00 95.12 176 TRP A O 1
ATOM 1362 N N . VAL A 1 177 ? -6.607 10.074 -1.032 1.00 94.81 177 VAL A N 1
ATOM 1363 C CA . VAL A 1 177 ? -7.110 9.150 -0.009 1.00 94.81 177 VAL A CA 1
ATOM 1364 C C . VAL A 1 177 ? -8.622 9.317 0.193 1.00 94.81 177 VAL A C 1
ATOM 1366 O O . VAL A 1 177 ? -9.326 8.310 0.070 1.00 94.81 177 VAL A O 1
ATOM 1369 N N . PRO A 1 178 ? -9.171 10.527 0.435 1.00 94.69 178 PRO A N 1
ATOM 1370 C CA . PRO A 1 178 ? -10.620 10.724 0.470 1.00 94.69 178 PRO A CA 1
ATOM 1371 C C . PRO A 1 178 ? -11.319 10.342 -0.833 1.00 94.69 178 PRO A C 1
ATOM 1373 O O . PRO A 1 178 ? -12.398 9.753 -0.779 1.00 94.69 178 PRO A O 1
ATOM 1376 N N . PHE A 1 179 ? -10.710 10.611 -1.994 1.00 96.06 179 PHE A N 1
ATOM 1377 C CA . PHE A 1 179 ? -11.243 10.166 -3.282 1.00 96.06 179 PHE A CA 1
ATOM 1378 C C . PHE A 1 179 ? -11.394 8.640 -3.319 1.00 96.06 179 PHE A C 1
ATOM 1380 O O . PHE A 1 179 ? -12.488 8.134 -3.565 1.00 96.06 179 PHE A O 1
ATOM 1387 N N . GLY A 1 180 ? -10.330 7.904 -2.981 1.00 94.38 180 GLY A N 1
ATOM 1388 C CA . GLY A 1 180 ? -10.345 6.442 -2.945 1.00 94.38 180 GLY A CA 1
ATOM 1389 C C . GLY A 1 180 ? -11.377 5.874 -1.967 1.00 94.38 180 GLY A C 1
ATOM 1390 O O . GLY A 1 180 ? -12.077 4.919 -2.303 1.00 94.38 180 GLY A O 1
ATOM 1391 N N . ILE A 1 181 ? -11.527 6.481 -0.784 1.00 94.31 181 ILE A N 1
ATOM 1392 C CA . ILE A 1 181 ? -12.567 6.105 0.189 1.00 94.31 181 ILE A CA 1
ATOM 1393 C C . ILE A 1 181 ? -13.958 6.346 -0.397 1.00 94.31 181 ILE A C 1
ATOM 1395 O O . ILE A 1 181 ? -14.801 5.456 -0.348 1.00 94.31 181 ILE A O 1
ATOM 1399 N N . THR A 1 182 ? -14.191 7.523 -0.979 1.00 95.88 182 THR A N 1
ATOM 1400 C CA . THR A 1 182 ? -15.493 7.904 -1.542 1.00 95.88 182 THR A CA 1
ATOM 1401 C C . THR A 1 182 ? -15.902 6.940 -2.651 1.00 95.88 182 THR A C 1
ATOM 1403 O O . THR A 1 182 ? -17.013 6.418 -2.630 1.00 95.88 182 THR A O 1
ATOM 1406 N N . VAL A 1 183 ? -14.994 6.636 -3.582 1.00 94.50 183 VAL A N 1
ATOM 1407 C CA . VAL A 1 183 ? -15.239 5.664 -4.657 1.00 94.50 183 VAL A CA 1
ATOM 1408 C C . VAL A 1 183 ? -15.541 4.279 -4.082 1.00 94.50 183 VAL A C 1
ATOM 1410 O O . VAL A 1 183 ? -16.511 3.647 -4.495 1.00 94.50 183 VAL A O 1
ATOM 1413 N N . ALA A 1 184 ? -14.772 3.819 -3.091 1.00 92.25 184 ALA A N 1
ATOM 1414 C CA . ALA A 1 184 ? -15.009 2.526 -2.451 1.00 92.25 184 ALA A CA 1
ATOM 1415 C C . ALA A 1 184 ? -16.384 2.448 -1.761 1.00 92.25 184 ALA A C 1
ATOM 1417 O O . ALA A 1 184 ? -17.065 1.428 -1.882 1.00 92.25 184 ALA A O 1
ATOM 1418 N N . VAL A 1 185 ? -16.814 3.516 -1.079 1.00 93.44 185 VAL A N 1
ATOM 1419 C CA . VAL A 1 185 ? -18.147 3.599 -0.459 1.00 93.44 185 VAL A CA 1
ATOM 1420 C C . VAL A 1 185 ? -19.235 3.581 -1.521 1.00 93.44 185 VAL A C 1
ATOM 1422 O O . VAL A 1 185 ? -20.166 2.794 -1.411 1.00 93.44 185 VAL A O 1
ATOM 1425 N N . LEU A 1 186 ? -19.120 4.387 -2.577 1.00 93.75 186 LEU A N 1
ATOM 1426 C CA . LEU A 1 186 ? -20.145 4.449 -3.623 1.00 93.75 186 LEU A CA 1
ATOM 1427 C C . LEU A 1 186 ? -20.317 3.113 -4.352 1.00 93.75 186 LEU A C 1
ATOM 1429 O O . LEU A 1 186 ? -21.445 2.707 -4.604 1.00 93.75 186 LEU A O 1
ATOM 1433 N N . ILE A 1 187 ? -19.225 2.388 -4.611 1.00 91.31 187 ILE A N 1
ATOM 1434 C CA . ILE A 1 187 ? -19.272 1.039 -5.205 1.00 91.31 187 ILE A CA 1
ATOM 1435 C C . ILE A 1 187 ? -19.985 0.031 -4.287 1.00 91.31 187 ILE A C 1
ATOM 1437 O O . ILE A 1 187 ? -20.486 -0.988 -4.759 1.00 91.31 187 ILE A O 1
ATOM 1441 N N . THR A 1 188 ? -20.005 0.273 -2.975 1.00 91.50 188 THR A N 1
ATOM 1442 C CA . THR A 1 188 ? -20.497 -0.685 -1.972 1.00 91.50 188 THR A CA 1
ATOM 1443 C C . THR A 1 188 ? -21.760 -0.235 -1.234 1.00 91.50 188 THR A C 1
ATOM 1445 O O . THR A 1 188 ? -22.263 -0.994 -0.405 1.00 91.50 188 THR A O 1
ATOM 1448 N N . ARG A 1 189 ? -22.296 0.951 -1.555 1.00 88.94 189 ARG A N 1
ATOM 1449 C CA . ARG A 1 189 ? -23.391 1.622 -0.836 1.00 88.94 189 ARG A CA 1
ATOM 1450 C C . ARG A 1 189 ? -24.671 0.793 -0.779 1.00 88.94 189 ARG A C 1
ATOM 1452 O O . ARG A 1 189 ? -25.266 0.683 0.286 1.00 88.94 189 ARG A O 1
ATOM 1459 N N . ASP A 1 190 ? -25.029 0.157 -1.889 1.00 89.00 190 ASP A N 1
ATOM 1460 C CA . ASP A 1 190 ? -26.242 -0.666 -2.011 1.00 89.00 190 ASP A CA 1
ATOM 1461 C C . ASP A 1 190 ? -25.961 -2.162 -1.774 1.00 89.00 190 ASP A C 1
ATOM 1463 O O . ASP A 1 190 ? -26.723 -3.043 -2.168 1.00 89.00 190 ASP A O 1
ATOM 1467 N N . GLY A 1 191 ? -24.836 -2.457 -1.116 1.00 87.62 191 GLY A N 1
ATOM 1468 C CA . GLY A 1 191 ? -24.342 -3.800 -0.855 1.00 87.62 191 GLY A CA 1
ATOM 1469 C C . GLY A 1 191 ? -23.066 -4.095 -1.636 1.00 87.62 191 GLY A C 1
ATOM 1470 O O . GLY A 1 191 ? -22.982 -3.904 -2.845 1.00 87.62 191 GLY A O 1
ATOM 1471 N N . ALA A 1 192 ? -22.046 -4.602 -0.938 1.00 86.06 192 ALA A N 1
ATOM 1472 C CA . ALA A 1 192 ? -20.767 -4.922 -1.557 1.00 86.06 192 ALA A CA 1
ATOM 1473 C C . ALA A 1 192 ? -20.903 -6.104 -2.542 1.00 86.06 192 ALA A C 1
ATOM 1475 O O . ALA A 1 192 ? -21.202 -7.232 -2.100 1.00 86.06 192 ALA A O 1
ATOM 1476 N N . PRO A 1 193 ? -20.615 -5.892 -3.845 1.00 88.00 193 PRO A N 1
ATOM 1477 C CA . PRO A 1 193 ? -20.628 -6.964 -4.831 1.00 88.00 193 PRO A CA 1
ATOM 1478 C C . PRO A 1 193 ? -19.775 -8.161 -4.393 1.00 88.00 193 PRO A C 1
ATOM 1480 O O . PRO A 1 193 ? -18.765 -8.013 -3.700 1.00 88.00 193 PRO A O 1
ATOM 1483 N N . ALA A 1 194 ? -20.149 -9.374 -4.806 1.00 88.44 194 ALA A N 1
ATOM 1484 C CA . ALA A 1 194 ? -19.396 -10.576 -4.434 1.00 88.44 194 ALA A CA 1
ATOM 1485 C C . ALA A 1 194 ? -17.922 -10.490 -4.872 1.00 88.44 194 ALA A C 1
ATOM 1487 O O . ALA A 1 194 ? -17.024 -10.857 -4.111 1.00 88.44 194 ALA A O 1
ATOM 1488 N N . TRP A 1 195 ? -17.670 -9.929 -6.061 1.00 88.06 195 TRP A N 1
ATOM 1489 C CA . TRP A 1 195 ? -16.321 -9.733 -6.585 1.00 88.06 195 TRP A CA 1
ATOM 1490 C C . TRP A 1 195 ? -15.493 -8.780 -5.713 1.00 88.06 195 TRP A C 1
ATOM 1492 O O . TRP A 1 195 ? -14.326 -9.065 -5.460 1.00 88.06 195 TRP A O 1
ATOM 1502 N N . SER A 1 196 ? -16.073 -7.696 -5.186 1.00 87.69 196 SER A N 1
ATOM 1503 C CA . SER A 1 196 ? -15.314 -6.708 -4.409 1.00 87.69 196 SER A CA 1
ATOM 1504 C C . SER A 1 196 ? -14.883 -7.278 -3.060 1.00 87.69 196 SER A C 1
ATOM 1506 O O . SER A 1 196 ? -13.738 -7.099 -2.646 1.00 87.69 196 SER A O 1
ATOM 1508 N N . ARG A 1 197 ? -15.749 -8.072 -2.418 1.00 87.00 197 ARG A N 1
ATOM 1509 C CA . ARG A 1 197 ? -15.398 -8.844 -1.216 1.00 87.00 197 ARG A CA 1
ATOM 1510 C C . ARG A 1 197 ? -14.341 -9.904 -1.514 1.00 87.00 197 ARG A C 1
ATOM 1512 O O . ARG A 1 197 ? -13.410 -10.079 -0.727 1.00 87.00 197 ARG A O 1
ATOM 1519 N N . TYR A 1 198 ? -14.459 -10.594 -2.648 1.00 89.44 198 TYR A N 1
ATOM 1520 C CA . TYR A 1 198 ? -13.510 -11.628 -3.054 1.00 89.44 198 TYR A CA 1
ATOM 1521 C C . TYR A 1 198 ? -12.105 -11.062 -3.305 1.00 89.44 198 TYR A C 1
ATOM 1523 O O . TYR A 1 198 ? -11.135 -11.586 -2.748 1.00 89.44 198 TYR A O 1
ATOM 1531 N N . VAL A 1 199 ? -12.009 -9.977 -4.080 1.00 89.38 199 VAL A N 1
ATOM 1532 C CA . VAL A 1 199 ? -10.763 -9.255 -4.384 1.00 89.38 199 VAL A CA 1
ATOM 1533 C C . VAL A 1 199 ? -10.203 -8.603 -3.120 1.00 89.38 199 VAL A C 1
ATOM 1535 O O . VAL A 1 199 ? -9.030 -8.783 -2.799 1.00 89.38 199 VAL A O 1
ATOM 1538 N N . GLY A 1 200 ? -11.043 -7.897 -2.357 1.00 85.56 200 GLY A N 1
ATOM 1539 C CA . GLY A 1 200 ? -10.653 -7.169 -1.147 1.00 85.56 200 GLY A CA 1
ATOM 1540 C C . GLY A 1 200 ? -10.039 -8.065 -0.068 1.00 85.56 200 GLY A C 1
ATOM 1541 O O . GLY A 1 200 ? -9.058 -7.686 0.572 1.00 85.56 200 GLY A O 1
ATOM 1542 N N . ALA A 1 201 ? -10.545 -9.292 0.082 1.00 87.06 201 ALA A N 1
ATOM 1543 C CA . ALA A 1 201 ? -9.982 -10.289 0.995 1.00 87.06 201 ALA A CA 1
ATOM 1544 C C . ALA A 1 201 ? -8.602 -10.826 0.557 1.00 87.06 201 ALA A C 1
ATOM 1546 O O . ALA A 1 201 ? -7.933 -11.502 1.337 1.00 87.06 201 ALA A O 1
ATOM 1547 N N . ARG A 1 202 ? -8.179 -10.552 -0.684 1.00 90.56 202 ARG A N 1
ATOM 1548 C CA . ARG A 1 202 ? -6.976 -11.100 -1.337 1.00 90.56 202 ARG A CA 1
ATOM 1549 C C . ARG A 1 202 ? -6.052 -10.011 -1.881 1.00 90.56 202 ARG A C 1
ATOM 1551 O O . ARG A 1 202 ? -5.189 -10.286 -2.709 1.00 90.56 202 ARG A O 1
ATOM 1558 N N . THR A 1 203 ? -6.176 -8.785 -1.376 1.00 90.19 203 THR A N 1
ATOM 1559 C CA . THR A 1 203 ? -5.314 -7.643 -1.740 1.00 90.19 203 THR A CA 1
ATOM 1560 C C . THR A 1 203 ? -3.832 -7.943 -1.546 1.00 90.19 203 THR A C 1
ATOM 1562 O O . THR A 1 203 ? -3.000 -7.489 -2.325 1.00 90.19 203 THR A O 1
ATOM 1565 N N . LEU A 1 204 ? -3.504 -8.772 -0.555 1.00 88.50 204 LEU A N 1
ATOM 1566 C CA . LEU A 1 204 ? -2.144 -9.228 -0.302 1.00 88.50 204 LEU A CA 1
ATOM 1567 C C . LEU A 1 204 ? -1.576 -10.063 -1.456 1.00 88.50 204 LEU A C 1
ATOM 1569 O O . LEU A 1 204 ? -0.432 -9.847 -1.838 1.00 88.50 204 LEU A O 1
ATOM 1573 N N . SER A 1 205 ? -2.377 -10.961 -2.042 1.00 91.00 205 SER A N 1
ATOM 1574 C CA . SER A 1 205 ? -1.982 -11.744 -3.219 1.00 91.00 205 SER A CA 1
ATOM 1575 C C . SER A 1 205 ? -1.705 -10.850 -4.423 1.00 91.00 205 SER A C 1
ATOM 1577 O O . SER A 1 205 ? -0.732 -11.069 -5.136 1.00 91.00 205 SER A O 1
ATOM 1579 N N . VAL A 1 206 ? -2.530 -9.820 -4.624 1.00 93.00 206 VAL A N 1
ATOM 1580 C CA . VAL A 1 206 ? -2.340 -8.840 -5.704 1.00 93.00 206 VAL A CA 1
ATOM 1581 C C . VAL A 1 206 ? -1.046 -8.051 -5.490 1.00 93.00 206 VAL A C 1
ATOM 1583 O O . VAL A 1 206 ? -0.227 -7.960 -6.400 1.00 93.00 206 VAL A O 1
ATOM 1586 N N . TYR A 1 207 ? -0.823 -7.553 -4.269 1.00 91.62 207 TYR A N 1
ATOM 1587 C CA . TYR A 1 207 ? 0.367 -6.778 -3.916 1.00 91.62 207 TYR A CA 1
ATOM 1588 C C . TYR A 1 207 ? 1.667 -7.545 -4.173 1.00 91.62 207 TYR A C 1
ATOM 1590 O O . TYR A 1 207 ? 2.619 -6.983 -4.704 1.00 91.62 207 TYR A O 1
ATOM 1598 N N . VAL A 1 208 ? 1.733 -8.825 -3.800 1.00 92.12 208 VAL A N 1
ATOM 1599 C CA . VAL A 1 208 ? 2.969 -9.593 -3.997 1.00 92.12 208 VAL A CA 1
ATOM 1600 C C . VAL A 1 208 ? 3.199 -9.962 -5.463 1.00 92.12 208 VAL A C 1
ATOM 1602 O O . VAL A 1 208 ? 4.340 -9.957 -5.920 1.00 92.12 208 VAL A O 1
ATOM 1605 N N . MET A 1 209 ? 2.125 -10.216 -6.217 1.00 93.44 209 MET A N 1
ATOM 1606 C CA . MET A 1 209 ? 2.220 -10.629 -7.617 1.00 93.44 209 MET A CA 1
ATOM 1607 C C . MET A 1 209 ? 2.586 -9.483 -8.566 1.00 93.44 209 MET A C 1
ATOM 1609 O O . MET A 1 209 ? 3.122 -9.724 -9.647 1.00 93.44 209 MET A O 1
ATOM 1613 N N . GLN A 1 210 ? 2.340 -8.232 -8.171 1.00 93.62 210 GLN A N 1
ATOM 1614 C CA . GLN A 1 210 ? 2.619 -7.083 -9.031 1.00 93.62 210 GLN A CA 1
ATOM 1615 C C . GLN A 1 210 ? 4.105 -6.972 -9.402 1.00 93.62 210 GLN A C 1
ATOM 1617 O O . GLN A 1 210 ? 4.415 -6.581 -10.518 1.00 93.62 210 GLN A O 1
ATOM 1622 N N . TRP A 1 211 ? 5.031 -7.338 -8.508 1.00 92.38 211 TRP A N 1
ATOM 1623 C CA . TRP A 1 211 ? 6.467 -7.141 -8.734 1.00 92.38 211 TRP A CA 1
ATOM 1624 C C . TRP A 1 211 ? 7.052 -8.066 -9.805 1.00 92.38 211 TRP A C 1
ATOM 1626 O O . TRP A 1 211 ? 7.693 -7.540 -10.712 1.00 92.38 211 TRP A O 1
ATOM 1636 N N . PRO A 1 212 ? 6.808 -9.394 -9.789 1.00 93.06 212 PRO A N 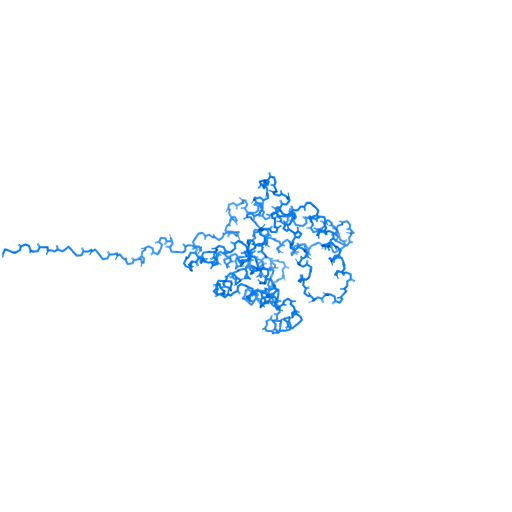1
ATOM 1637 C CA . PRO A 1 212 ? 7.164 -10.257 -10.915 1.00 93.06 212 PRO A CA 1
ATOM 1638 C C . PRO A 1 212 ? 6.587 -9.777 -12.250 1.00 93.06 212 PRO A C 1
ATOM 1640 O O . PRO A 1 212 ? 7.289 -9.780 -13.255 1.00 93.06 212 PRO A O 1
ATOM 1643 N N . VAL A 1 213 ? 5.326 -9.330 -12.266 1.00 93.88 213 VAL A N 1
ATOM 1644 C CA . VAL A 1 213 ? 4.679 -8.856 -13.499 1.00 93.88 213 VAL A CA 1
ATOM 1645 C C . VAL A 1 213 ? 5.314 -7.558 -13.990 1.00 93.88 213 VAL A C 1
ATOM 1647 O O . VAL A 1 213 ? 5.665 -7.466 -15.159 1.00 93.88 213 VAL A O 1
ATOM 1650 N N . ILE A 1 214 ? 5.510 -6.574 -13.109 1.00 92.38 214 ILE A N 1
ATOM 1651 C CA . ILE A 1 214 ? 6.180 -5.312 -13.446 1.00 92.38 214 ILE A CA 1
ATOM 1652 C C . ILE A 1 214 ? 7.610 -5.575 -13.921 1.00 92.38 214 ILE A C 1
ATOM 1654 O O . ILE A 1 214 ? 8.038 -4.947 -14.882 1.00 92.38 214 ILE A O 1
ATOM 1658 N N . PHE A 1 215 ? 8.328 -6.516 -13.301 1.00 93.69 215 PHE A N 1
ATOM 1659 C CA . PHE A 1 215 ? 9.653 -6.929 -13.758 1.00 93.69 215 PHE A CA 1
ATOM 1660 C C . PHE A 1 215 ? 9.597 -7.478 -15.186 1.00 93.69 215 PHE A C 1
ATOM 1662 O O . PHE A 1 215 ? 10.297 -6.965 -16.048 1.00 93.69 215 PHE A O 1
ATOM 1669 N N . LEU A 1 216 ? 8.717 -8.446 -15.469 1.00 94.81 216 LEU A N 1
ATOM 1670 C CA . LEU A 1 216 ? 8.567 -9.005 -16.818 1.00 94.81 216 LEU A CA 1
ATOM 1671 C C . LEU A 1 216 ? 8.203 -7.938 -17.850 1.00 94.81 216 LEU A C 1
ATOM 1673 O O . LEU A 1 216 ? 8.772 -7.922 -18.936 1.00 94.81 216 LEU A O 1
ATOM 1677 N N . LEU A 1 217 ? 7.279 -7.038 -17.515 1.00 93.75 217 LEU A N 1
ATOM 1678 C CA . LEU A 1 217 ? 6.930 -5.926 -18.392 1.00 93.75 217 LEU A CA 1
ATOM 1679 C C . LEU A 1 217 ? 8.138 -5.007 -18.606 1.00 93.75 217 LEU A C 1
ATOM 1681 O O . LEU A 1 217 ? 8.438 -4.678 -19.741 1.00 93.75 217 LEU A O 1
ATOM 1685 N N . GLY A 1 218 ? 8.880 -4.650 -17.560 1.00 91.19 218 GLY A N 1
ATOM 1686 C CA . GLY A 1 218 ? 10.082 -3.823 -17.687 1.00 91.19 218 GLY A CA 1
ATOM 1687 C C . GLY A 1 218 ? 11.208 -4.482 -18.491 1.00 91.19 218 GLY A C 1
ATOM 1688 O O . GLY A 1 218 ? 11.957 -3.785 -19.167 1.00 91.19 218 GLY A O 1
ATOM 1689 N N . THR A 1 219 ? 11.325 -5.811 -18.442 1.00 92.62 219 THR A N 1
ATOM 1690 C CA . THR A 1 219 ? 12.346 -6.569 -19.180 1.00 92.62 219 THR A CA 1
ATOM 1691 C C . THR A 1 219 ? 11.965 -6.802 -20.641 1.00 92.62 219 THR A C 1
ATOM 1693 O O . THR A 1 219 ? 12.836 -6.758 -21.504 1.00 92.62 219 THR A O 1
ATOM 1696 N N . PHE A 1 220 ? 10.690 -7.079 -20.927 1.00 94.25 220 PHE A N 1
ATOM 1697 C CA . PHE A 1 220 ? 10.262 -7.582 -22.237 1.00 94.25 220 PHE A CA 1
ATOM 1698 C C . PHE A 1 220 ? 9.344 -6.646 -23.019 1.00 94.25 220 PHE A C 1
ATOM 1700 O O . PHE A 1 220 ? 9.209 -6.831 -24.226 1.00 94.25 220 PHE A O 1
ATOM 1707 N N . LEU A 1 221 ? 8.690 -5.672 -22.380 1.00 93.81 221 LEU A N 1
ATOM 1708 C CA . LEU A 1 221 ? 7.799 -4.749 -23.079 1.00 93.81 221 LEU A CA 1
ATOM 1709 C C . LEU A 1 221 ? 8.622 -3.622 -23.719 1.00 93.81 221 LEU A C 1
ATOM 1711 O O . LEU A 1 221 ? 9.245 -2.842 -22.994 1.00 93.81 221 LEU A O 1
ATOM 1715 N N . PRO A 1 222 ? 8.610 -3.478 -25.056 1.00 92.56 222 PRO A N 1
ATOM 1716 C CA . PRO A 1 222 ? 9.329 -2.394 -25.708 1.00 92.56 222 PRO A CA 1
ATOM 1717 C C . PRO A 1 222 ? 8.752 -1.038 -25.296 1.00 92.56 222 PRO A C 1
ATOM 1719 O O . PRO A 1 222 ? 7.533 -0.846 -25.297 1.00 92.56 222 PRO A O 1
ATOM 1722 N N . GLY A 1 223 ? 9.624 -0.072 -24.998 1.00 89.69 223 GLY A N 1
ATOM 1723 C CA . GLY A 1 223 ? 9.208 1.272 -24.583 1.00 89.69 223 GLY A CA 1
ATOM 1724 C C . GLY A 1 223 ? 8.321 1.983 -25.612 1.00 89.69 223 GLY A C 1
ATOM 1725 O O . GLY A 1 223 ? 7.413 2.719 -25.236 1.00 89.69 223 GLY A O 1
ATOM 1726 N N . GLU A 1 224 ? 8.513 1.696 -26.902 1.00 91.50 224 GLU A N 1
ATOM 1727 C CA . GLU A 1 224 ? 7.709 2.233 -28.010 1.00 91.50 224 GLU A CA 1
ATOM 1728 C C . GLU A 1 224 ? 6.222 1.874 -27.895 1.00 91.50 224 GLU A C 1
ATOM 1730 O O . GLU A 1 224 ? 5.356 2.688 -28.217 1.00 91.50 224 GLU A O 1
ATOM 1735 N N . VAL A 1 225 ? 5.911 0.683 -27.372 1.00 89.50 225 VAL A N 1
ATOM 1736 C CA . VAL A 1 225 ? 4.525 0.244 -27.165 1.00 89.50 225 VAL A CA 1
ATOM 1737 C C . VAL A 1 225 ? 3.848 1.127 -26.125 1.00 89.50 225 VAL A C 1
ATOM 1739 O O . VAL A 1 225 ? 2.708 1.539 -26.318 1.00 89.50 225 VAL A O 1
ATOM 1742 N N . VAL A 1 226 ? 4.550 1.452 -25.038 1.00 88.06 226 VAL A N 1
ATOM 1743 C CA . VAL A 1 226 ? 4.014 2.288 -23.953 1.00 88.06 226 VAL A CA 1
ATOM 1744 C C . VAL A 1 226 ? 4.034 3.773 -24.325 1.00 88.06 226 VAL A C 1
ATOM 1746 O O . VAL A 1 226 ? 3.237 4.536 -23.793 1.00 88.06 226 VAL A O 1
ATOM 1749 N N . ALA A 1 227 ? 4.880 4.188 -25.271 1.00 90.81 227 ALA A N 1
ATOM 1750 C CA . ALA A 1 227 ? 4.921 5.561 -25.773 1.00 90.81 227 ALA A CA 1
ATOM 1751 C C . ALA A 1 227 ? 3.672 5.947 -26.590 1.00 90.81 227 ALA A C 1
ATOM 1753 O O . ALA A 1 227 ? 3.353 7.132 -26.703 1.00 90.81 227 ALA A O 1
ATOM 1754 N N . HIS A 1 228 ? 2.936 4.975 -27.142 1.00 93.81 228 HIS A N 1
ATOM 1755 C CA . HIS A 1 228 ? 1.693 5.255 -27.857 1.00 93.81 228 HIS A CA 1
ATOM 1756 C C . HIS A 1 228 ? 0.626 5.825 -26.893 1.00 93.81 228 HIS A C 1
ATOM 1758 O O . HIS A 1 228 ? 0.313 5.170 -25.899 1.00 93.81 228 HIS A O 1
ATOM 1764 N N . PRO A 1 229 ? -0.017 6.979 -27.171 1.00 92.19 229 PRO A N 1
ATOM 1765 C CA . PRO A 1 229 ? -0.876 7.668 -26.196 1.00 92.19 229 PRO A CA 1
ATOM 1766 C C . PRO A 1 229 ? -2.027 6.821 -25.643 1.00 92.19 229 PRO A C 1
ATOM 1768 O O . PRO A 1 229 ? -2.306 6.834 -24.446 1.00 92.19 229 PRO A O 1
ATOM 1771 N N . VAL A 1 230 ? -2.680 6.036 -26.507 1.00 93.88 230 VAL A N 1
ATOM 1772 C CA . VAL A 1 230 ? -3.758 5.125 -26.086 1.00 93.88 230 VAL A CA 1
ATOM 1773 C C . VAL A 1 230 ? -3.207 3.993 -25.221 1.00 93.88 230 VAL A C 1
ATOM 1775 O O . VAL A 1 230 ? -3.843 3.599 -24.247 1.00 93.88 230 VAL A O 1
ATOM 1778 N N . ALA A 1 231 ? -2.016 3.487 -25.550 1.00 92.38 231 ALA A N 1
ATOM 1779 C CA . ALA A 1 231 ? -1.386 2.441 -24.763 1.00 92.38 231 ALA A CA 1
ATOM 1780 C C . ALA A 1 231 ? -0.976 2.994 -23.398 1.00 92.38 231 ALA A C 1
ATOM 1782 O O . ALA A 1 231 ? -1.355 2.402 -22.400 1.00 92.38 231 ALA A O 1
ATOM 1783 N N . ALA A 1 232 ? -0.333 4.163 -23.335 1.00 89.44 232 ALA A N 1
ATOM 1784 C CA . ALA A 1 232 ? -0.001 4.858 -22.091 1.00 89.44 232 ALA A CA 1
ATOM 1785 C C . ALA A 1 232 ? -1.232 5.068 -21.191 1.00 89.44 232 ALA A C 1
ATOM 1787 O O . ALA A 1 232 ? -1.174 4.807 -19.989 1.00 89.44 232 ALA A O 1
ATOM 1788 N N . LEU A 1 233 ? -2.359 5.492 -21.777 1.00 90.69 233 LEU A N 1
ATOM 1789 C CA . LEU A 1 233 ? -3.611 5.721 -21.055 1.00 90.69 233 LEU A CA 1
ATOM 1790 C C . LEU A 1 233 ? -4.207 4.425 -20.491 1.00 90.69 233 LEU A C 1
ATOM 1792 O O . LEU A 1 233 ? -4.660 4.394 -19.348 1.00 90.69 233 LEU A O 1
ATOM 1796 N N . LEU A 1 234 ? -4.228 3.355 -21.288 1.00 94.12 234 LEU A N 1
ATOM 1797 C CA . LEU A 1 234 ? -4.843 2.083 -20.903 1.00 94.12 234 LEU A CA 1
ATOM 1798 C C . LEU A 1 234 ? -3.918 1.200 -20.057 1.00 94.12 234 LEU A C 1
ATOM 1800 O O . LEU A 1 234 ? -4.404 0.376 -19.281 1.00 94.12 234 LEU A O 1
ATOM 1804 N N . PHE A 1 235 ? -2.603 1.384 -20.169 1.00 92.19 235 PHE A N 1
ATOM 1805 C CA . PHE A 1 235 ? -1.570 0.580 -19.523 1.00 92.19 235 PHE A CA 1
ATOM 1806 C C . PHE A 1 235 ? -1.805 0.355 -18.024 1.00 92.19 235 PHE A C 1
ATOM 1808 O O . PHE A 1 235 ? -1.885 -0.810 -17.628 1.00 92.19 235 PHE A O 1
ATOM 1815 N N . PRO A 1 236 ? -1.984 1.388 -17.170 1.00 91.56 236 PRO A N 1
ATOM 1816 C CA . PRO A 1 236 ? -2.171 1.160 -15.739 1.00 91.56 236 PRO A CA 1
ATOM 1817 C C . PRO A 1 236 ? -3.418 0.321 -15.440 1.00 91.56 236 PRO A C 1
ATOM 1819 O O . PRO A 1 236 ? -3.382 -0.518 -14.541 1.00 91.56 236 PRO A O 1
ATOM 1822 N N . PHE A 1 237 ? -4.502 0.483 -16.205 1.00 94.50 237 PHE A N 1
ATOM 1823 C CA . PHE A 1 237 ? -5.739 -0.277 -16.009 1.00 94.50 237 PHE A CA 1
ATOM 1824 C C . PHE A 1 237 ? -5.588 -1.734 -16.442 1.00 94.50 237 PHE A C 1
ATOM 1826 O O . PHE A 1 237 ? -5.941 -2.638 -15.685 1.00 94.50 237 PHE A O 1
ATOM 1833 N N . VAL A 1 238 ? -5.021 -1.963 -17.629 1.00 94.69 238 VAL A N 1
ATOM 1834 C CA . VAL A 1 238 ? -4.803 -3.305 -18.182 1.00 94.69 238 VAL A CA 1
ATOM 1835 C C . VAL A 1 238 ? -3.833 -4.090 -17.308 1.00 94.69 238 VAL A C 1
ATOM 1837 O O . VAL A 1 238 ? -4.132 -5.220 -16.928 1.00 94.69 238 VAL A O 1
ATOM 1840 N N . VAL A 1 239 ? -2.706 -3.488 -16.923 1.00 94.88 239 VAL A N 1
ATOM 1841 C CA . VAL A 1 239 ? -1.711 -4.141 -16.065 1.00 94.88 239 VAL A CA 1
ATOM 1842 C C . VAL A 1 239 ? -2.289 -4.426 -14.683 1.00 94.88 239 VAL A C 1
ATOM 1844 O O . VAL A 1 239 ? -2.141 -5.540 -14.190 1.00 94.88 239 VAL A O 1
ATOM 1847 N N . THR A 1 240 ? -3.013 -3.482 -14.073 1.00 94.62 240 THR A N 1
ATOM 1848 C CA . THR A 1 240 ? -3.658 -3.714 -12.767 1.00 94.62 240 THR A CA 1
ATOM 1849 C C . THR A 1 240 ? -4.671 -4.856 -12.839 1.00 94.62 240 THR A C 1
ATOM 1851 O O . THR A 1 240 ? -4.672 -5.733 -11.973 1.00 94.62 240 THR A O 1
ATOM 1854 N N . ALA A 1 241 ? -5.507 -4.890 -13.882 1.00 94.25 241 ALA A N 1
ATOM 1855 C CA . ALA A 1 241 ? -6.472 -5.964 -14.094 1.00 94.25 241 ALA A CA 1
ATOM 1856 C C . ALA A 1 241 ? -5.781 -7.319 -14.317 1.00 94.25 241 ALA A C 1
ATOM 1858 O O . ALA A 1 241 ? -6.183 -8.311 -13.710 1.00 94.25 241 ALA A O 1
ATOM 1859 N N . ALA A 1 242 ? -4.712 -7.358 -15.117 1.00 94.75 242 ALA A N 1
ATOM 1860 C CA . ALA A 1 242 ? -3.924 -8.561 -15.374 1.00 94.75 242 ALA A CA 1
ATOM 1861 C C . ALA A 1 242 ? -3.240 -9.088 -14.105 1.00 94.75 242 ALA A C 1
ATOM 1863 O O . ALA A 1 242 ? -3.355 -10.274 -13.795 1.00 94.75 242 ALA A O 1
ATOM 1864 N N . VAL A 1 243 ? -2.589 -8.214 -13.329 1.00 95.75 243 VAL A N 1
ATOM 1865 C CA . VAL A 1 243 ? -1.972 -8.569 -12.042 1.00 95.75 243 VAL A CA 1
ATOM 1866 C C . VAL A 1 243 ? -3.022 -9.117 -11.082 1.00 95.75 243 VAL A C 1
ATOM 1868 O O . VAL A 1 243 ? -2.804 -10.162 -10.468 1.00 95.75 243 VAL A O 1
ATOM 1871 N N . ALA A 1 244 ? -4.172 -8.449 -10.960 1.00 94.62 244 ALA A N 1
ATOM 1872 C CA . ALA A 1 244 ? -5.248 -8.901 -10.088 1.00 94.62 244 ALA A CA 1
ATOM 1873 C C . ALA A 1 244 ? -5.798 -10.263 -10.531 1.00 94.62 244 ALA A C 1
ATOM 1875 O O . ALA A 1 244 ? -5.910 -11.169 -9.708 1.00 94.62 244 ALA A O 1
ATOM 1876 N N . ALA A 1 245 ? -6.088 -10.443 -11.821 1.00 94.69 245 ALA A N 1
ATOM 1877 C CA . ALA A 1 245 ? -6.581 -11.706 -12.361 1.00 94.69 245 ALA A CA 1
ATOM 1878 C C . ALA A 1 245 ? -5.583 -12.850 -12.131 1.00 94.69 245 ALA A C 1
ATOM 1880 O O . ALA A 1 245 ? -5.965 -13.899 -11.611 1.00 94.69 245 ALA A O 1
ATOM 1881 N N . LEU A 1 246 ? -4.301 -12.625 -12.433 1.00 95.19 246 LEU A N 1
ATOM 1882 C CA . LEU A 1 246 ? -3.234 -13.604 -12.242 1.00 95.19 246 LEU A CA 1
ATOM 1883 C C . LEU A 1 246 ? -3.065 -13.974 -10.766 1.00 95.19 246 LEU A C 1
ATOM 1885 O O . LEU A 1 246 ? -3.025 -15.155 -10.424 1.00 95.19 246 LEU A O 1
ATOM 1889 N N . ALA A 1 247 ? -3.044 -12.981 -9.876 1.00 94.69 247 ALA A N 1
ATOM 1890 C CA . ALA A 1 247 ? -2.946 -13.201 -8.438 1.00 94.69 247 ALA A CA 1
ATOM 1891 C C . ALA A 1 247 ? -4.124 -14.020 -7.892 1.00 94.69 247 ALA A C 1
ATOM 1893 O O . ALA A 1 247 ? -3.932 -14.925 -7.078 1.00 94.69 247 ALA A O 1
ATOM 1894 N N . LEU A 1 248 ? -5.348 -13.725 -8.336 1.00 93.69 248 LEU A N 1
ATOM 1895 C CA . LEU A 1 248 ? -6.550 -14.439 -7.903 1.00 93.69 248 LEU A CA 1
ATOM 1896 C C . LEU A 1 248 ? -6.604 -15.860 -8.461 1.00 93.69 248 LEU A C 1
ATOM 1898 O O . LEU A 1 248 ? -6.999 -16.777 -7.737 1.00 93.69 248 LEU A O 1
ATOM 1902 N N . TRP A 1 249 ? -6.181 -16.048 -9.711 1.00 94.69 249 TRP A N 1
ATOM 1903 C CA . TRP A 1 249 ? -6.051 -17.364 -10.319 1.00 94.69 249 TRP A CA 1
ATOM 1904 C C . TRP A 1 249 ? -5.031 -18.213 -9.555 1.00 94.69 249 TRP A C 1
ATOM 1906 O O . TRP A 1 249 ? -5.387 -19.284 -9.067 1.00 94.69 249 TRP A O 1
ATOM 1916 N N . MET A 1 250 ? -3.818 -17.704 -9.318 1.00 93.56 250 MET A N 1
ATOM 1917 C CA . MET A 1 250 ? -2.797 -18.417 -8.540 1.00 93.56 250 MET A CA 1
ATOM 1918 C C . MET A 1 250 ? -3.262 -18.723 -7.113 1.00 93.56 250 MET A C 1
ATOM 1920 O O . MET A 1 250 ? -3.033 -19.819 -6.610 1.00 93.56 250 MET A O 1
ATOM 1924 N N . HIS A 1 251 ? -3.956 -17.787 -6.462 1.00 90.38 251 HIS A N 1
ATOM 1925 C CA . HIS A 1 251 ? -4.511 -17.997 -5.126 1.00 90.38 251 HIS A CA 1
ATOM 1926 C C . HIS A 1 251 ? -5.575 -19.109 -5.088 1.00 90.38 251 HIS A C 1
ATOM 1928 O O . HIS A 1 251 ? -5.728 -19.791 -4.070 1.00 90.38 251 HIS A O 1
ATOM 1934 N N . SER A 1 252 ? -6.325 -19.301 -6.177 1.00 90.88 252 SER A N 1
ATOM 1935 C CA . SER A 1 252 ? -7.339 -20.356 -6.263 1.00 90.88 252 SER A CA 1
ATOM 1936 C C . SER A 1 252 ? -6.731 -21.765 -6.290 1.00 90.88 252 SER A C 1
ATOM 1938 O O . SER A 1 252 ? -7.375 -22.710 -5.830 1.00 90.88 252 SER A O 1
ATOM 1940 N N . LEU A 1 253 ? -5.473 -21.898 -6.730 1.00 94.12 253 LEU A N 1
ATOM 1941 C CA . LEU A 1 253 ? -4.759 -23.170 -6.829 1.00 94.12 253 LEU A CA 1
ATOM 1942 C C . LEU A 1 253 ? -4.337 -23.673 -5.432 1.00 94.12 253 LEU A C 1
ATOM 1944 O O . LEU A 1 253 ? -3.528 -23.023 -4.764 1.00 94.12 253 LEU A O 1
ATOM 1948 N N . PRO A 1 254 ? -4.821 -24.847 -4.9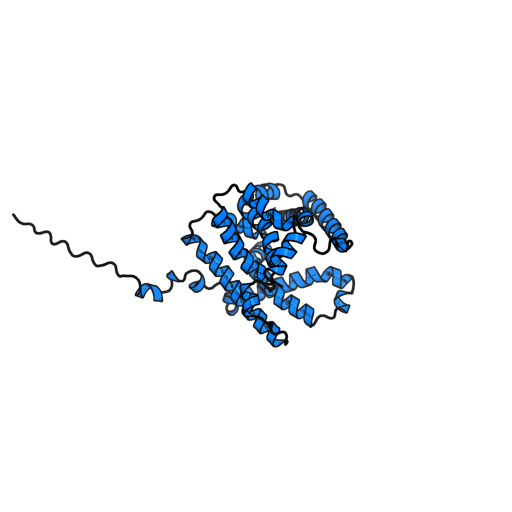70 1.00 90.31 254 PRO A N 1
ATOM 1949 C CA . PRO A 1 254 ? -4.553 -25.338 -3.615 1.00 90.31 254 PRO A CA 1
ATOM 1950 C C . PRO A 1 254 ? -3.064 -25.461 -3.273 1.00 90.31 254 PRO A C 1
ATOM 1952 O O . PRO A 1 254 ? -2.668 -25.106 -2.164 1.00 90.31 254 PRO A O 1
ATOM 1955 N N . GLY A 1 255 ? -2.240 -25.900 -4.231 1.00 90.62 255 GLY A N 1
ATOM 1956 C CA . GLY A 1 255 ? -0.796 -26.072 -4.044 1.00 90.62 255 GLY A CA 1
ATOM 1957 C C . GLY A 1 255 ? -0.022 -24.764 -3.852 1.00 90.62 255 GLY A C 1
ATOM 1958 O O . GLY A 1 255 ? 1.034 -24.772 -3.229 1.00 90.62 255 GLY A O 1
ATOM 1959 N N . LEU A 1 256 ? -0.558 -23.632 -4.320 1.00 90.88 256 LEU A N 1
ATOM 1960 C CA . LEU A 1 256 ? 0.091 -22.320 -4.207 1.00 90.88 256 LEU A CA 1
ATOM 1961 C C . LEU A 1 256 ? -0.414 -21.501 -3.016 1.00 90.88 256 LEU A C 1
ATOM 1963 O O . LEU A 1 256 ? 0.123 -20.433 -2.730 1.00 90.88 256 LEU A O 1
ATOM 1967 N N . ARG A 1 257 ? -1.418 -21.988 -2.277 1.00 87.50 257 ARG A N 1
ATOM 1968 C CA . ARG A 1 257 ? -1.951 -21.285 -1.098 1.00 87.50 257 ARG A CA 1
ATOM 1969 C C . ARG A 1 257 ? -0.887 -20.907 -0.062 1.00 87.50 257 ARG A C 1
ATOM 1971 O O . ARG A 1 257 ? -0.976 -19.778 0.425 1.00 87.50 257 ARG A O 1
ATOM 1978 N N . PRO A 1 258 ? 0.117 -21.754 0.254 1.00 89.62 258 PRO A N 1
ATOM 1979 C CA . PRO A 1 258 ? 1.181 -21.380 1.186 1.00 89.62 258 PRO A CA 1
ATOM 1980 C C . PRO A 1 258 ? 1.972 -20.144 0.751 1.00 89.62 258 PRO A C 1
ATOM 1982 O O . PRO A 1 258 ? 2.508 -19.445 1.598 1.00 89.62 258 PRO A O 1
ATOM 1985 N N . LEU A 1 259 ? 2.004 -19.819 -0.546 1.00 89.75 259 LEU A N 1
ATOM 1986 C CA . LEU A 1 259 ? 2.670 -18.610 -1.031 1.00 89.75 259 LEU A CA 1
ATOM 1987 C C . LEU A 1 259 ? 1.929 -17.341 -0.614 1.00 89.75 259 LEU A C 1
ATOM 1989 O O . LEU A 1 259 ? 2.540 -16.295 -0.451 1.00 89.75 259 LEU A O 1
ATOM 1993 N N . PHE A 1 260 ? 0.612 -17.405 -0.441 1.00 88.25 260 PHE A N 1
ATOM 1994 C CA . PHE A 1 260 ? -0.220 -16.226 -0.197 1.00 88.25 260 PHE A CA 1
ATOM 1995 C C . PHE A 1 260 ? -0.740 -16.131 1.233 1.00 88.25 260 PHE A C 1
ATOM 1997 O O . PHE A 1 260 ? -1.132 -15.053 1.680 1.00 88.25 260 PHE A O 1
ATOM 2004 N N . VAL A 1 261 ? -0.774 -17.252 1.950 1.00 87.00 261 VAL A N 1
ATOM 2005 C CA . VAL A 1 261 ? -1.273 -17.337 3.318 1.00 87.00 261 VAL A CA 1
ATOM 2006 C C . VAL A 1 261 ? -0.282 -18.136 4.140 1.00 87.00 261 VAL A C 1
ATOM 2008 O O . VAL A 1 261 ? 0.026 -19.280 3.811 1.00 87.00 261 VAL A O 1
ATOM 2011 N N . ALA A 1 262 ? 0.179 -17.538 5.239 1.00 85.69 262 ALA A N 1
ATOM 2012 C CA . ALA A 1 262 ? 1.059 -18.219 6.171 1.00 85.69 262 ALA A CA 1
ATOM 2013 C C . ALA A 1 262 ? 0.395 -19.508 6.692 1.00 85.69 262 ALA A C 1
ATOM 2015 O O . ALA A 1 262 ? -0.737 -19.456 7.190 1.00 85.69 262 ALA A O 1
ATOM 2016 N N . PRO A 1 263 ? 1.069 -20.664 6.586 1.00 86.38 263 PRO A N 1
ATOM 2017 C CA . PRO A 1 263 ? 0.548 -21.912 7.116 1.00 86.38 263 PRO A CA 1
ATOM 2018 C C . PRO A 1 263 ? 0.285 -21.845 8.622 1.00 86.38 263 PRO A C 1
ATOM 2020 O O . PRO A 1 263 ? 0.966 -21.131 9.360 1.00 86.38 263 PRO A O 1
ATOM 2023 N N . ARG A 1 264 ? -0.658 -22.665 9.105 1.00 82.62 264 ARG A N 1
ATOM 2024 C CA . ARG A 1 264 ? -1.020 -22.694 10.532 1.00 82.62 264 ARG A CA 1
ATOM 2025 C C . ARG A 1 264 ? 0.174 -22.961 11.443 1.00 82.62 264 ARG A C 1
ATOM 2027 O O . ARG A 1 264 ? 0.288 -22.290 12.456 1.00 82.62 264 ARG A O 1
ATOM 2034 N N . TRP A 1 265 ? 1.085 -23.847 11.047 1.00 79.25 265 TRP A N 1
ATOM 2035 C CA . TRP A 1 265 ? 2.294 -24.175 11.810 1.00 79.25 265 TRP A CA 1
ATOM 2036 C C . TRP A 1 265 ? 3.249 -22.987 11.996 1.00 79.25 265 TRP A C 1
ATOM 2038 O O . TRP A 1 265 ? 3.969 -22.943 12.987 1.00 79.25 265 TRP A O 1
ATOM 2048 N N . VAL A 1 266 ? 3.221 -22.004 11.087 1.00 81.19 266 VAL A N 1
ATOM 2049 C CA . VAL A 1 266 ? 3.930 -20.733 11.270 1.00 81.19 266 VAL A CA 1
ATOM 2050 C C . VAL A 1 266 ? 3.191 -19.923 12.319 1.00 81.19 266 VAL A C 1
ATOM 2052 O O . VAL A 1 266 ? 3.745 -19.578 13.349 1.00 81.19 266 VAL A O 1
ATOM 2055 N N . THR A 1 267 ? 1.913 -19.636 12.080 1.00 79.88 267 THR A N 1
ATOM 2056 C CA . THR A 1 267 ? 1.139 -18.698 12.903 1.00 79.88 267 THR A CA 1
ATOM 2057 C C . THR A 1 267 ? 0.770 -19.218 14.297 1.00 79.88 267 THR A C 1
ATOM 2059 O O . THR A 1 267 ? 0.544 -18.408 15.183 1.00 79.88 267 THR A O 1
ATOM 2062 N N . HIS A 1 268 ? 0.714 -20.533 14.506 1.00 78.06 268 HIS A N 1
ATOM 2063 C CA . HIS A 1 268 ? 0.315 -21.210 15.744 1.00 78.06 268 HIS A CA 1
ATOM 2064 C C . HIS A 1 268 ? 1.299 -22.354 16.069 1.00 78.06 268 HIS A C 1
ATOM 2066 O O . HIS A 1 268 ? 0.928 -23.528 16.035 1.00 78.06 268 HIS A O 1
ATOM 2072 N N . PRO A 1 269 ? 2.573 -22.052 16.376 1.00 67.12 269 PRO A N 1
ATOM 2073 C CA . PRO A 1 269 ? 3.590 -23.090 16.562 1.00 67.12 269 PRO A CA 1
ATOM 2074 C C . PRO A 1 269 ? 3.323 -23.957 17.804 1.00 67.12 269 PRO A C 1
ATOM 2076 O O . PRO A 1 269 ? 3.658 -25.133 17.819 1.00 67.12 269 PRO A O 1
ATOM 2079 N N . HIS A 1 270 ? 2.658 -23.400 18.819 1.00 67.44 270 HIS A N 1
ATOM 2080 C CA . HIS A 1 270 ? 2.302 -24.072 20.074 1.00 67.44 270 HIS A CA 1
ATOM 2081 C C . HIS A 1 270 ? 1.185 -25.120 19.934 1.00 67.44 270 HIS A C 1
ATOM 2083 O O . HIS A 1 270 ? 0.977 -25.907 20.851 1.00 67.44 270 HIS A O 1
ATOM 2089 N N . GLU A 1 271 ? 0.463 -25.137 18.809 1.00 66.94 271 GLU A N 1
ATOM 2090 C CA . GLU A 1 271 ? -0.565 -26.146 18.506 1.00 66.94 271 GLU A CA 1
ATOM 2091 C C . GLU A 1 271 ? 0.020 -27.377 17.788 1.00 66.94 271 GLU A C 1
ATOM 2093 O O . GLU A 1 271 ? -0.700 -28.328 17.478 1.00 66.94 271 GLU A O 1
ATOM 2098 N N . LEU A 1 272 ? 1.324 -27.377 17.488 1.00 63.97 272 LEU A N 1
ATOM 2099 C CA . LEU A 1 272 ? 1.987 -28.522 16.878 1.00 63.97 272 LEU A CA 1
ATOM 2100 C C . LEU A 1 272 ? 2.211 -29.622 17.917 1.00 63.97 272 LEU A C 1
ATOM 2102 O O . LEU A 1 272 ? 2.827 -29.389 18.955 1.00 63.97 272 LEU A O 1
ATOM 2106 N N . ARG A 1 273 ? 1.799 -30.849 17.567 1.00 59.38 273 ARG A N 1
ATOM 2107 C CA . ARG A 1 273 ? 1.910 -32.061 18.406 1.00 59.38 273 ARG A CA 1
ATOM 2108 C C . ARG A 1 273 ? 3.314 -32.322 18.969 1.00 59.38 273 ARG A C 1
ATOM 2110 O O . ARG A 1 273 ? 3.445 -32.970 19.997 1.00 59.38 273 ARG A O 1
ATOM 2117 N N . VAL A 1 274 ? 4.362 -31.803 18.326 1.00 63.75 274 VAL A N 1
ATOM 2118 C CA . VAL A 1 274 ? 5.761 -31.919 18.782 1.00 63.75 274 VAL A CA 1
ATOM 2119 C C . VAL A 1 274 ? 6.002 -31.198 20.120 1.00 63.75 274 VAL A C 1
ATOM 2121 O O . VAL A 1 274 ? 6.871 -31.595 20.889 1.00 63.75 274 VAL A O 1
ATOM 2124 N N . PHE A 1 275 ? 5.217 -30.166 20.441 1.00 55.00 275 PHE A N 1
ATOM 2125 C CA . PHE A 1 275 ? 5.306 -29.468 21.728 1.00 55.00 275 PHE A CA 1
ATOM 2126 C C . PHE A 1 275 ? 4.426 -30.090 22.816 1.00 55.00 275 PHE A C 1
ATOM 2128 O O . PHE A 1 275 ? 4.622 -29.782 23.990 1.00 55.00 275 PHE A O 1
ATOM 2135 N N . ASP A 1 276 ? 3.501 -30.991 22.471 1.00 59.84 276 ASP A N 1
ATOM 2136 C CA . ASP A 1 276 ? 2.702 -31.712 23.468 1.00 59.84 276 ASP A CA 1
ATOM 2137 C C . ASP A 1 276 ? 3.560 -32.720 24.247 1.00 59.84 276 ASP A C 1
ATOM 2139 O O . ASP A 1 276 ? 3.350 -32.897 25.443 1.00 59.84 276 ASP A O 1
ATOM 2143 N N . SER A 1 277 ? 4.598 -33.292 23.622 1.00 61.69 277 SER A N 1
ATOM 2144 C CA . SER A 1 277 ? 5.591 -34.145 24.296 1.00 61.69 277 SER A CA 1
ATOM 2145 C C . SER A 1 277 ? 6.556 -33.389 25.216 1.00 61.69 277 SER A C 1
ATOM 2147 O O . SER A 1 277 ? 7.279 -34.021 25.978 1.00 61.69 277 SER A O 1
ATOM 2149 N N . LEU A 1 278 ? 6.588 -32.053 25.149 1.00 59.78 278 LEU A N 1
ATOM 2150 C CA . LEU A 1 278 ? 7.434 -31.198 25.993 1.00 59.78 278 LEU A CA 1
ATOM 2151 C C . LEU A 1 278 ? 6.646 -30.501 27.110 1.00 59.78 278 LEU A C 1
ATOM 2153 O O . LEU A 1 278 ? 7.242 -29.795 27.925 1.00 59.78 278 LEU A O 1
ATOM 2157 N N . ARG A 1 279 ? 5.316 -30.669 27.165 1.00 63.28 279 ARG A N 1
ATOM 2158 C CA . ARG A 1 279 ? 4.535 -30.154 28.292 1.00 63.28 279 ARG A CA 1
ATOM 2159 C C . ARG A 1 279 ? 4.842 -31.003 29.525 1.00 63.28 279 ARG A C 1
ATOM 2161 O O . ARG A 1 279 ? 4.687 -32.222 29.453 1.00 63.28 279 ARG A O 1
ATOM 2168 N N . PRO A 1 280 ? 5.225 -30.386 30.657 1.00 63.03 280 PRO A N 1
ATOM 2169 C CA . PRO A 1 280 ? 5.283 -31.092 31.926 1.00 63.03 280 PRO A CA 1
ATOM 2170 C C . PRO A 1 280 ? 3.925 -31.750 32.160 1.00 63.03 280 PRO A C 1
ATOM 2172 O O . PRO A 1 280 ? 2.901 -31.058 32.149 1.00 63.03 280 PRO A O 1
ATOM 2175 N N . GLN A 1 281 ? 3.894 -33.076 32.317 1.00 67.88 281 GLN A N 1
ATOM 2176 C CA . GLN A 1 281 ? 2.669 -33.712 32.776 1.00 67.88 281 GLN A CA 1
ATOM 2177 C C . GLN A 1 281 ? 2.327 -33.117 34.144 1.00 67.88 281 GLN A C 1
ATOM 2179 O O . GLN A 1 281 ? 3.229 -32.983 34.976 1.00 67.88 281 GLN A O 1
ATOM 2184 N N . PRO A 1 282 ? 1.064 -32.723 34.387 1.00 63.78 282 PRO A N 1
ATOM 2185 C CA . PRO A 1 282 ? 0.654 -32.351 35.727 1.00 63.78 282 PRO A CA 1
ATOM 2186 C C . PRO A 1 282 ? 0.967 -33.536 36.636 1.00 63.78 282 PRO A C 1
ATOM 2188 O O . PRO A 1 282 ? 0.472 -34.639 36.406 1.00 63.78 282 PRO A O 1
ATOM 2191 N N . SER A 1 283 ? 1.842 -33.307 37.616 1.00 65.25 283 SER A N 1
ATOM 2192 C CA . SER A 1 283 ? 2.152 -34.268 38.666 1.00 65.25 283 SER A CA 1
ATOM 2193 C C . SER A 1 283 ? 0.834 -34.780 39.227 1.00 65.25 283 SER A C 1
ATOM 2195 O O . SER A 1 283 ? 0.033 -33.985 39.730 1.00 65.25 283 SER A O 1
ATOM 2197 N N . THR A 1 284 ? 0.588 -36.079 39.073 1.00 66.62 284 THR A N 1
ATOM 2198 C CA . THR A 1 284 ? -0.581 -36.756 39.625 1.00 66.62 284 THR A CA 1
ATOM 2199 C C . THR A 1 284 ? -0.684 -36.344 41.092 1.00 66.62 284 THR A C 1
ATOM 2201 O O . THR A 1 284 ? 0.308 -36.508 41.805 1.00 66.62 284 THR A O 1
ATOM 2204 N N . PRO A 1 285 ? -1.799 -35.744 41.546 1.00 63.25 285 PRO A N 1
ATOM 2205 C CA . PRO A 1 285 ? -1.928 -35.376 42.944 1.00 63.25 285 PRO A CA 1
ATOM 2206 C C . PRO A 1 285 ? -1.737 -36.639 43.778 1.00 63.25 285 PRO A C 1
ATOM 2208 O O . PRO A 1 285 ? -2.430 -37.638 43.574 1.00 63.25 285 PRO A O 1
ATOM 2211 N N . GLU A 1 286 ? -0.735 -36.600 44.652 1.00 64.25 286 GLU A N 1
ATOM 2212 C CA . GLU A 1 286 ? -0.449 -37.667 45.597 1.00 64.25 286 GLU A CA 1
ATOM 2213 C C . GLU A 1 286 ? -1.738 -37.925 46.396 1.00 64.25 286 GLU A C 1
ATOM 2215 O O . GLU A 1 286 ? -2.348 -36.966 46.888 1.00 64.25 286 GLU A O 1
ATOM 2220 N N . PRO A 1 287 ? -2.244 -39.170 46.447 1.00 62.53 287 PRO A N 1
ATOM 2221 C CA . PRO A 1 287 ? -3.479 -39.455 47.153 1.00 62.53 287 PRO A CA 1
ATOM 2222 C C . PRO A 1 287 ? -3.293 -39.065 48.617 1.00 62.53 287 PRO A C 1
ATOM 2224 O O . PRO A 1 287 ? -2.459 -39.629 49.319 1.00 62.53 287 PRO A O 1
ATOM 2227 N N . VAL A 1 288 ? -4.070 -38.078 49.065 1.00 64.31 288 VAL A N 1
ATOM 2228 C CA . VAL A 1 288 ? -4.122 -37.676 50.469 1.00 64.31 288 VAL A CA 1
ATOM 2229 C C . VAL A 1 288 ? -4.650 -38.869 51.255 1.00 64.31 288 VAL A C 1
ATOM 2231 O O . VAL A 1 288 ? -5.850 -39.148 51.261 1.00 64.31 288 VAL A O 1
ATOM 2234 N N . THR A 1 289 ? -3.745 -39.603 51.894 1.00 60.38 289 THR A N 1
ATOM 2235 C CA . THR A 1 289 ? -4.084 -40.650 52.849 1.00 60.38 289 THR A CA 1
ATOM 2236 C C . THR A 1 289 ? -4.727 -39.966 54.051 1.00 60.38 289 THR A C 1
ATOM 2238 O O . THR A 1 289 ? -4.046 -39.448 54.932 1.00 60.38 289 THR A O 1
ATOM 2241 N N . VAL A 1 290 ? -6.059 -39.905 54.071 1.00 57.84 290 VAL A N 1
ATOM 2242 C CA . VAL A 1 290 ? -6.811 -39.497 55.259 1.00 57.84 290 VAL A CA 1
ATOM 2243 C C . VAL A 1 290 ? -6.665 -40.620 56.282 1.00 57.84 290 VAL A C 1
ATOM 2245 O O . VAL A 1 290 ? -7.395 -41.610 56.255 1.00 57.84 290 VAL A O 1
ATOM 2248 N N . THR A 1 291 ? -5.692 -40.490 57.178 1.00 57.22 291 THR A N 1
ATOM 2249 C CA . THR A 1 291 ? -5.611 -41.301 58.390 1.00 57.22 291 THR A CA 1
ATOM 2250 C C . THR A 1 291 ? -6.759 -40.894 59.308 1.00 57.22 291 THR A C 1
ATOM 2252 O O . THR A 1 291 ? -6.668 -39.938 60.072 1.00 57.22 291 THR A O 1
ATOM 2255 N N . ALA A 1 292 ? -7.869 -41.627 59.229 1.00 55.50 292 ALA A N 1
ATOM 2256 C CA . ALA A 1 292 ? -8.873 -41.639 60.282 1.00 55.50 292 ALA A CA 1
ATOM 2257 C C . ALA A 1 292 ? -8.289 -42.393 61.491 1.00 55.50 292 ALA A C 1
ATOM 2259 O O . ALA A 1 292 ? -8.323 -43.622 61.546 1.00 55.50 292 ALA A O 1
ATOM 2260 N N . GLY A 1 293 ? -7.687 -41.652 62.423 1.00 51.69 293 GLY A N 1
ATOM 2261 C CA . GLY A 1 293 ? -7.182 -42.150 63.704 1.00 51.69 293 GLY A CA 1
ATOM 2262 C C . GLY A 1 293 ? -8.043 -41.631 64.854 1.00 51.69 293 GLY A C 1
ATOM 2263 O O . GLY A 1 293 ? -8.259 -40.428 64.944 1.00 51.69 293 GLY A O 1
ATOM 2264 N N . ARG A 1 294 ? -8.557 -42.578 65.644 1.00 42.97 294 ARG A N 1
ATOM 2265 C CA . ARG A 1 294 ? -9.498 -42.455 66.770 1.00 42.97 294 ARG A CA 1
ATOM 2266 C C . ARG A 1 294 ? -8.974 -41.658 67.958 1.00 42.97 294 ARG A C 1
ATOM 2268 O O . ARG A 1 294 ? -7.749 -41.722 68.196 1.00 42.97 294 ARG A O 1
#

Secondary structure (DSSP, 8-state):
-HHHHHHHHHHTS-GGGTHHHHHHHHHHHHHHHHHHHHHHHHTT---SSHHHHHHTT-STTHHHHHHHHHHHHHHHGGGS-HHHHHHHHHHHHHTHHHHHHHHHHHSTT--HHHHHHHHHHHHHHHH-HHHHHHHHHT--HHHHHHHHHHHHHHHHHHHT-GGGTTS-SHHHHHHHHHHHHHHHHHHHTT---HHHHHHHTTHHHHHHHHHHHHHHHHHHS-HHHHHSHHHHHHHHHHHHHHHHHHHHHHHHSGGGHHHHS--HHHH-GGGSGGGGGGSPPPPPPPP-------

Foldseek 3Di:
DVLLLVLQVVLPDDPVVNQLVLLFLLLLLVLLLVVVQVVVVVVVNHDPCSPCCSVQVLDLSSVSVLSSVLSVVSNVCVPPDLVVVLVVLCCLQVVVVVVCVVVCVVRPSGCVSVSSNCSSVSSCSNPVVVVLVVLLVVQDPVLLVVLVVVLVVVVVVCVVDPVCVSHGCVVSCVSVVSNVSSVVCVCAVVHNDPVNVLLVVQVQLLSSQLRSLVVCCVVPPDVVQCPPPVNVVCVVVVSSVVSSVVSSVQCVDPVSVCSRTPDCCSSPVCPDPVCVVVDPDPDDPDPPPPPPDD

=== Feature glossary ===
Legend for the data blocks above and below:

— What the protein is —

Sequence gives the chain of amino acids in standard one-letter code (A=alanine, C=cysteine, …, Y=tyrosine), read N→C. It is the only feature that is directly encoded by the gene; all structural features are derived from the folded form of this sequence.

The annotation block draws on four external resources. InterPro: which protein families and domains the sequence belongs to. GO: standardized terms for what the protein does, what process it participates in, and where in the cell it acts. CATH: which structural fold it has in the CATH hierarchy. Organism: the species of origin.

— Where its atoms are —

Atomic coordinates in PDBx/mmCIF format — the same representation the Protein Data Bank distributes. Each line of the _atom_site loop places one backbone atom in Cartesian space (units: ångströms, origin: arbitrary).

Six rendered views show the 3D structure from the faces of a cube — i.e. along ±x, ±y, ±z. Rendering representation is drawn randomly per protein from cartoon (secondary-structure ribbons), sticks (backbone bonds), or molecular surface; coloring is either N→C rainbow (blue at the N-terminus through red at the C-terminus) or one color per chain.

— Local backbone conformation —

DSSP 8-state secondary structure assigns each residue one of H (α-helix), G (3₁₀-helix), I (π-helix), E (extended β-strand), B (isolated β-bridge), T (hydrogen-bonded turn), S (bend), or '-' (coil). The assignment is computed from backbone hydrogen-bond geometry via the Kabsch–Sander algorithm.

P-SEA three-state annotation labels each residue as helix, strand, or coil based purely on the geometry of the Cα trace. It serves as a fallback when the full backbone (and thus DSSP) is unavailable.

φ (phi) and ψ (psi) are the two rotatable backbone dihedrals per residue: φ is the C(i-1)–N–Cα–C torsion, ψ is the N–Cα–C–N(i+1) torsion, both in degrees on (−180°, 180°]. α-helical residues cluster near (−60°, −45°); β-strand residues near (−120°, +130°). A Ramachandran plot is simply a scatter of (φ, ψ) for every residue.

— Global shape and packing —

Radius of gyration (Rg) is the root-mean-square distance of Cα atoms from their centroid — a single number for overall size and compactness. A globular domain of N residues has Rg ≈ 2.2·N^0.38 Å; an extended or disordered chain has a much larger Rg. The Cα contact count is the number of residue pairs whose Cα atoms are within 8 Å and are more than four positions apart in sequence — a standard proxy for tertiary packing density. The bounding box is the smallest axis-aligned box enclosing all Cα atoms.

Accessible surface area quantifies burial. A residue with SASA near zero is packed into the hydrophobic core; one with SASA >100 Å² sits on the surface. Computed here via the Shrake–Rupley numerical algorithm with a 1.4 Å probe.

The contact map is a binary N×N matrix image: pixel (i, j) is dark where Cα_i and Cα_j are within 8 Å and |i−j|>4. Because the |i−j|>4 filter removes local helical contacts, off-diagonal stripes parallel to the main diagonal indicate parallel β-sheets; stripes perpendicular to it indicate antiparallel β-sheets. The Ramachandran plot scatters every residue's (φ, ψ) pair against the sterically allowed regions. The PAE heatmap renders the predicted-aligned-error matrix.

— Structural neighborhood —

A 3Di character summarizes, for each residue, the relative orientation of the Cα frame of its nearest spatial neighbor. Because it encodes fold topology rather than chemistry, 3Di alignments detect remote structural similarity that sequence alignment misses.

Structural nearest neighbors (via Foldseek easy-search vs the PDB). Reported per hit: target PDB id, E-value, and alignment TM-score. A TM-score above ~0.5 is the conventional threshold for 'same fold'.

— Confidence and disorder —

For AlphaFold models, the B-factor field carries pLDDT — the model's own estimate of local accuracy on a 0–100 scale. Regions with pLDDT<50 should be treated as essentially unmodeled; they often correspond to intrinsically disordered segments.

B-factor (Debye–Waller factor) reflects atomic displacement in the crystal lattice. It is an experimental observable (units Å²), not a prediction; low values mean the atom is pinned down, high values mean it moves or is heterogeneous across the crystal.

Predicted Aligned Error (PAE) is an AlphaFold confidence matrix: entry (i, j) is the expected error in the position of residue j, in ångströms, when the prediction is superimposed on the true structure at residue i. Low PAE within a block of residues means that block is internally rigid and well-predicted; high PAE between two blocks means their relative placement is uncertain even if each block individually is confident.